Protein AF-A0A140DST1-F1 (afdb_monomer)

Foldseek 3Di:
DEDAPEDDPVQQLVPCLVVLLVVLLVVLQVQAPPQVYEYESYQFREDPPRALVRQLVSCLSSVVSNCVRHVQHAYEGEHYPRQQCLLVCLVPDHPPCHRYAYEHEEAQVADADVSLVSVVNSVVSVGHYAHAEYHQADPVQAHDGDLVSVVVVLVSCVVSVHHHDYADCDCPPGQRHQFHHPADPVDGALVRGDPRVQSVCCSVPVDGNPPPPDDDDDDDDDDDDDDDDDDDPLWDKDKDFDDWDDDPLKIKTKIWIKIWRQDQAKDAFDKDKWFKPFFKAFPDWPQFDWGGDTRIIITTGDPPPRIAGHGGMDTGTMTMIIDNDDMDTD

Mean predicted aligned error: 14.42 Å

InterPro domains:
  IPR001547 Glycoside hydrolase, family 5 [PF00150] (2-172)
  IPR001919 Carbohydrate-binding type-2 domain [PF00553] (238-325)
  IPR001919 Carbohydrate-binding type-2 domain [PS51173] (228-330)
  IPR001919 Carbohydrate-binding type-2 domain [SM00637] (235-327)
  IPR008965 CBM2/CBM3, carbohydrate-binding domain superfamily [SSF49384] (231-325)
  IPR012291 CBM2, carbohydrate-binding domain superfamily [G3DSA:2.60.40.290] (233-329)
  IPR017853 Glycoside hydrolase superfamily [SSF51445] (2-209)
  IPR019028 Carbohydrate binding domain CBM49 [SM01063] (235-324)

Nearest PDB structures (foldseek):
  1qhz-assembly1_A  TM=9.720E-01  e=5.857E-23  Salipaludibacillus agaradhaerens
  4xzb-assembly1_A  TM=9.775E-01  e=3.214E-22  Geobacillus sp. 70PC53
  5i2u-assembly1_A  TM=9.700E-01  e=9.675E-21  soil metagenome
  8bqc-assembly1_A  TM=9.650E-01  e=4.995E-20  Cellvibrio japonicus
  8c10-assembly1_A  TM=9.509E-01  e=1.404E-19  Teredinibacter waterburyi

Sequence (330 aa):
MIIDWHILSDGNPAQYQEQARAFFGNVSGKYAGNPAMIYELCNEPNGSDVTWPVVKSYAESVIQEIRANDKNALILVGTPQWNQAETEAGKDLLKDAGNMMYTVHFYAATHKDQQRQDLSTAYDQKLPMFVSEFGITEASGNGALDEQSGQTWIDLLDQDKISRVAWATSDKDEASSIFRPGTNPDSPSLSDLTEWGQWLRKAYTGKDTSEEKDSQDTSGSSEKTAELKSGDNELEVSLRQSNTWNSDGMVFTQFDLTLTNHSDQPVTGWSEVLNFTKEVSIDQSWNGDISASGNTVTVKPGQYHATIQAGESVKDIGFIVKSDGMVEQK

Structure (mmCIF, N/CA/C/O backbone):
data_AF-A0A140DST1-F1
#
_entry.id   AF-A0A140DST1-F1
#
loop_
_atom_site.group_PDB
_atom_site.id
_atom_site.type_symbol
_atom_site.label_atom_id
_atom_site.label_alt_id
_atom_site.label_comp_id
_atom_site.label_asym_id
_atom_site.label_entity_id
_atom_site.label_seq_id
_atom_site.pdbx_PDB_ins_code
_atom_site.Cartn_x
_atom_site.Cartn_y
_atom_site.Cartn_z
_atom_site.occupancy
_atom_site.B_iso_or_equiv
_atom_site.auth_seq_id
_atom_site.auth_comp_id
_atom_site.auth_asym_id
_atom_site.auth_atom_id
_atom_site.pdbx_PDB_model_num
ATOM 1 N N . MET A 1 1 ? -12.767 -9.676 3.622 1.00 94.25 1 MET A N 1
ATOM 2 C CA . MET A 1 1 ? -13.332 -8.617 2.766 1.00 94.25 1 MET A CA 1
ATOM 3 C C . MET A 1 1 ? -13.185 -7.318 3.520 1.00 94.25 1 MET A C 1
ATOM 5 O O . MET A 1 1 ? -13.673 -7.245 4.644 1.00 94.25 1 MET A O 1
ATOM 9 N N . ILE A 1 2 ? -12.493 -6.348 2.933 1.00 98.44 2 ILE A N 1
ATOM 10 C CA . ILE A 1 2 ? -12.383 -5.005 3.499 1.00 98.44 2 ILE A CA 1
ATOM 11 C C . ILE A 1 2 ? -13.523 -4.172 2.910 1.00 98.44 2 ILE A C 1
ATOM 13 O O . ILE A 1 2 ? -13.755 -4.207 1.704 1.00 98.44 2 ILE A O 1
ATOM 17 N N . ILE A 1 3 ? -14.284 -3.508 3.774 1.00 98.50 3 ILE A N 1
ATOM 18 C CA . ILE A 1 3 ? -15.262 -2.495 3.391 1.00 98.50 3 ILE A CA 1
ATOM 19 C C . ILE A 1 3 ? -14.625 -1.150 3.685 1.00 98.50 3 ILE A C 1
ATOM 21 O O . ILE A 1 3 ? -14.560 -0.746 4.846 1.00 98.50 3 ILE A O 1
ATOM 25 N N . ASP A 1 4 ? -14.152 -0.512 2.628 1.00 98.75 4 ASP A N 1
ATOM 26 C CA . ASP A 1 4 ? -13.395 0.725 2.694 1.00 98.75 4 ASP A CA 1
ATOM 27 C C . ASP A 1 4 ? -14.263 1.937 2.327 1.00 98.75 4 ASP A C 1
ATOM 29 O O . ASP A 1 4 ? -14.934 1.970 1.289 1.00 98.75 4 ASP A O 1
ATOM 33 N N . TRP A 1 5 ? -14.279 2.925 3.223 1.00 98.62 5 TRP A N 1
ATOM 34 C CA . TRP A 1 5 ? -14.808 4.253 2.945 1.00 98.62 5 TRP A CA 1
ATOM 35 C C . TRP A 1 5 ? -13.700 5.113 2.329 1.00 98.62 5 TRP A C 1
ATOM 37 O O . TRP A 1 5 ? -12.930 5.793 3.018 1.00 98.62 5 TRP A O 1
ATOM 47 N N . HIS A 1 6 ? -13.655 5.055 0.998 1.00 98.38 6 HIS A N 1
ATOM 48 C CA . HIS A 1 6 ? -12.510 5.472 0.200 1.00 98.38 6 HIS A CA 1
ATOM 49 C C . HIS A 1 6 ? -12.405 6.995 0.004 1.00 98.38 6 HIS A C 1
ATOM 51 O O . HIS A 1 6 ? -12.642 7.518 -1.088 1.00 98.38 6 HIS A O 1
ATOM 57 N N . ILE A 1 7 ? -12.084 7.725 1.077 1.00 97.88 7 ILE A N 1
ATOM 58 C CA . ILE A 1 7 ? -11.744 9.151 0.986 1.00 97.88 7 ILE A CA 1
ATOM 59 C C . ILE A 1 7 ? -10.410 9.340 0.258 1.00 97.88 7 ILE A C 1
ATOM 61 O O . ILE A 1 7 ? -9.483 8.542 0.414 1.00 97.88 7 ILE A O 1
ATOM 65 N N . LEU A 1 8 ? -10.317 10.418 -0.515 1.00 95.56 8 LEU A N 1
ATOM 66 C CA . LEU A 1 8 ? -9.106 10.816 -1.227 1.00 95.56 8 LEU A CA 1
ATOM 67 C C . LEU A 1 8 ? -9.141 12.316 -1.530 1.00 95.56 8 LEU A C 1
ATOM 69 O O . LEU A 1 8 ? -8.531 13.116 -0.829 1.00 95.56 8 LEU A O 1
ATOM 73 N N . SER A 1 9 ? -9.890 12.734 -2.553 1.00 92.38 9 SER A N 1
ATOM 74 C CA . SER A 1 9 ? -9.938 14.139 -2.989 1.00 92.38 9 SER A CA 1
ATOM 75 C C . SER A 1 9 ? -10.664 15.068 -2.011 1.00 92.38 9 SER A C 1
ATOM 77 O O . SER A 1 9 ? -10.479 16.280 -2.045 1.00 92.38 9 SER A O 1
ATOM 79 N N . ASP A 1 10 ? -11.532 14.502 -1.180 1.00 91.88 10 ASP A N 1
ATOM 80 C CA . ASP A 1 10 ? -12.209 15.167 -0.071 1.00 91.88 10 ASP A CA 1
ATOM 81 C C . ASP A 1 10 ? -11.275 15.405 1.127 1.00 91.88 10 ASP A C 1
ATOM 83 O O . ASP A 1 10 ? -11.495 16.357 1.872 1.00 91.88 10 ASP A O 1
ATOM 87 N N . GLY A 1 11 ? -10.202 14.615 1.264 1.00 96.25 11 GLY A N 1
ATOM 88 C CA . GLY A 1 11 ? -9.068 14.826 2.172 1.00 96.25 11 GLY A CA 1
ATOM 89 C C . GLY A 1 11 ? -9.378 14.673 3.662 1.00 96.25 11 GLY A C 1
ATOM 90 O O . GLY A 1 11 ? -8.743 13.883 4.359 1.00 96.25 11 GLY A O 1
ATOM 91 N N . ASN A 1 12 ? -10.365 15.410 4.168 1.00 98.12 12 ASN A N 1
ATOM 92 C CA . ASN A 1 12 ? -10.769 15.404 5.564 1.00 98.12 12 ASN A CA 1
ATOM 93 C C . ASN A 1 12 ? -11.901 14.386 5.808 1.00 98.12 12 ASN A C 1
ATOM 95 O O . ASN A 1 12 ? -13.034 14.630 5.379 1.00 98.12 12 ASN A O 1
ATOM 99 N N . PRO A 1 13 ? -11.669 13.303 6.579 1.00 97.88 13 PRO A N 1
ATOM 100 C CA . PRO A 1 13 ? -12.695 12.289 6.835 1.00 97.88 13 PRO A CA 1
ATOM 101 C C . PRO A 1 13 ? -13.946 12.848 7.534 1.00 97.88 13 PRO A C 1
ATOM 103 O O . PRO A 1 13 ? -15.046 12.319 7.375 1.00 97.88 13 PRO A O 1
ATOM 106 N N . ALA A 1 14 ? -13.818 13.957 8.272 1.00 97.25 14 ALA A N 1
ATOM 107 C CA . ALA A 1 14 ? -14.944 14.580 8.958 1.00 97.25 14 ALA A CA 1
ATOM 108 C C . ALA A 1 14 ? -15.957 15.239 8.001 1.00 97.25 14 ALA A C 1
ATOM 110 O O . ALA A 1 14 ? -17.088 15.511 8.410 1.00 97.25 14 ALA A O 1
ATOM 111 N N . GLN A 1 15 ? -15.596 15.479 6.732 1.00 97.56 15 GLN A N 1
ATOM 112 C CA . GLN A 1 15 ? -16.469 16.139 5.755 1.00 97.56 15 GLN A CA 1
ATOM 113 C C . GLN A 1 15 ? -17.791 15.386 5.540 1.00 97.56 15 GLN A C 1
ATOM 115 O O . GLN A 1 15 ? -18.846 16.012 5.418 1.00 97.56 15 GLN A O 1
ATOM 120 N N . TYR A 1 16 ? -17.741 14.051 5.530 1.00 97.56 16 TYR A N 1
ATOM 121 C CA . TYR A 1 16 ? -18.899 13.177 5.320 1.00 97.56 16 TYR A CA 1
ATOM 122 C C . TYR A 1 16 ? -19.149 12.239 6.506 1.00 97.56 16 TYR A C 1
ATOM 124 O O . TYR A 1 16 ? -19.632 11.118 6.338 1.00 97.56 16 TYR A O 1
ATOM 132 N N . GLN A 1 17 ? -18.829 12.695 7.721 1.00 98.06 17 GLN A N 1
ATOM 133 C CA . GLN A 1 17 ? -18.875 11.861 8.923 1.00 98.06 17 GLN A CA 1
ATOM 134 C C . GLN A 1 17 ? -20.238 11.208 9.163 1.00 98.06 17 GLN A C 1
ATOM 136 O O . GLN A 1 17 ? -20.306 10.016 9.452 1.00 98.06 17 GLN A O 1
ATOM 141 N N . GLU A 1 18 ? -21.334 11.953 9.032 1.00 98.38 18 GLU A N 1
ATOM 142 C CA . GLU A 1 18 ? -22.670 11.403 9.285 1.00 98.38 18 GLU A CA 1
ATOM 143 C C . GLU A 1 18 ? -23.074 10.360 8.231 1.00 98.38 18 GLU A C 1
ATOM 145 O O . GLU A 1 18 ? -23.728 9.368 8.555 1.00 98.38 18 GLU A O 1
ATOM 150 N N . GLN A 1 19 ? -22.634 10.532 6.982 1.00 98.75 19 GLN A N 1
ATOM 151 C CA . GLN A 1 19 ? -22.828 9.556 5.913 1.00 98.75 19 GLN A CA 1
ATOM 152 C C . GLN A 1 19 ? -22.019 8.284 6.177 1.00 98.75 19 GLN A C 1
ATOM 154 O O . GLN A 1 19 ? -22.578 7.192 6.080 1.00 98.75 19 GLN A O 1
ATOM 159 N N . ALA A 1 20 ? -20.748 8.419 6.565 1.00 98.62 20 ALA A N 1
ATOM 160 C CA . ALA A 1 20 ? -19.896 7.288 6.921 1.00 98.62 20 ALA A CA 1
ATOM 161 C C . ALA A 1 20 ? -20.467 6.520 8.123 1.00 98.62 20 ALA A C 1
ATOM 163 O O . ALA A 1 20 ? -20.613 5.300 8.068 1.00 98.62 20 ALA A O 1
ATOM 164 N N . ARG A 1 21 ? -20.897 7.225 9.179 1.00 98.62 21 ARG A N 1
ATOM 165 C CA . ARG A 1 21 ? -21.570 6.637 10.349 1.00 98.62 21 ARG A CA 1
ATOM 166 C C . ARG A 1 21 ? -22.819 5.852 9.963 1.00 98.62 21 ARG A C 1
ATOM 168 O O . ARG A 1 21 ? -22.961 4.699 10.360 1.00 98.62 21 ARG A O 1
ATOM 175 N N . ALA A 1 22 ? -23.704 6.440 9.158 1.00 98.75 22 ALA A N 1
ATOM 176 C CA . ALA A 1 22 ? -24.915 5.761 8.700 1.00 98.75 22 ALA A CA 1
ATOM 177 C C . ALA A 1 22 ? -24.597 4.536 7.823 1.00 98.75 22 ALA A C 1
ATOM 179 O O . ALA A 1 22 ? -25.222 3.482 7.977 1.00 98.75 22 ALA A O 1
ATOM 180 N N . PHE A 1 23 ? -23.614 4.654 6.926 1.00 98.81 23 PHE A N 1
ATOM 181 C CA . PHE A 1 23 ? -23.150 3.562 6.075 1.00 98.81 23 PHE A CA 1
ATOM 182 C C . PHE A 1 23 ? -22.602 2.403 6.910 1.00 98.81 23 PHE A C 1
ATOM 184 O O . PHE A 1 23 ? -23.116 1.286 6.826 1.00 98.81 23 PHE A O 1
ATOM 191 N N . PHE A 1 24 ?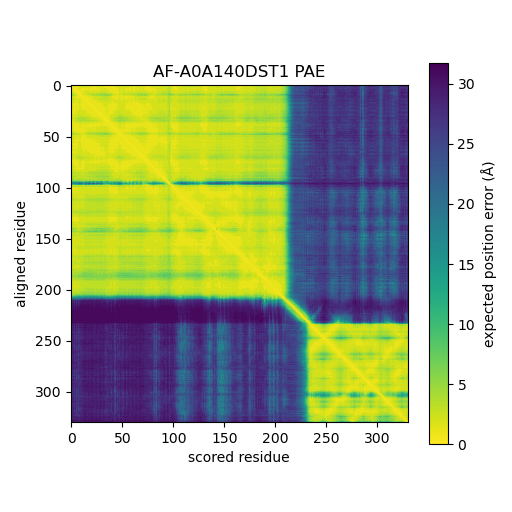 -21.621 2.666 7.772 1.00 98.62 24 PHE A N 1
ATOM 192 C CA . PHE A 1 24 ? -21.007 1.644 8.611 1.00 98.62 24 PHE A CA 1
ATOM 193 C C . PHE A 1 24 ? -21.972 1.072 9.646 1.00 98.62 24 PHE A C 1
ATOM 195 O O . PHE A 1 24 ? -21.933 -0.132 9.895 1.00 98.62 24 PHE A O 1
ATOM 202 N N . GLY A 1 25 ? -22.893 1.868 10.192 1.00 98.38 25 GLY A N 1
ATOM 203 C CA . GLY A 1 25 ? -23.978 1.378 11.043 1.00 98.38 25 GLY A CA 1
ATOM 204 C C . GLY A 1 25 ? -24.869 0.365 10.314 1.00 98.38 25 GLY A C 1
ATOM 205 O O . GLY A 1 25 ? -25.165 -0.702 10.848 1.00 98.38 25 GLY A O 1
ATOM 206 N N . ASN A 1 26 ? -25.233 0.631 9.057 1.00 98.50 26 ASN A N 1
ATOM 207 C CA . ASN A 1 26 ? -26.031 -0.300 8.257 1.00 98.50 26 ASN A CA 1
ATOM 208 C C . ASN A 1 26 ? -25.247 -1.575 7.886 1.00 98.50 26 ASN A C 1
ATOM 210 O O . ASN A 1 26 ? -25.738 -2.690 8.071 1.00 98.50 26 ASN A O 1
ATOM 214 N N . VAL A 1 27 ? -24.008 -1.431 7.396 1.00 98.12 27 VAL A N 1
ATOM 215 C CA . VAL A 1 27 ? -23.167 -2.574 6.997 1.00 98.12 27 VAL A CA 1
ATOM 216 C C . VAL A 1 27 ? -22.849 -3.464 8.202 1.00 98.12 27 VAL A C 1
ATOM 218 O O . VAL A 1 27 ? -23.037 -4.679 8.122 1.00 98.12 27 VAL A O 1
ATOM 221 N N . SER A 1 28 ? -22.432 -2.877 9.327 1.00 97.81 28 SER A N 1
ATOM 222 C CA . SER A 1 28 ? -22.141 -3.628 10.556 1.00 97.81 28 SER A CA 1
ATOM 223 C C . SER A 1 28 ? -23.387 -4.289 11.143 1.00 97.81 28 SER A C 1
ATOM 225 O O . SER A 1 28 ? -23.312 -5.441 11.551 1.00 97.81 28 SER A O 1
ATOM 227 N N . GLY A 1 29 ? -24.551 -3.631 11.117 1.00 98.12 29 GLY A N 1
ATOM 228 C CA . GLY A 1 29 ? -25.817 -4.235 11.542 1.00 98.12 29 GLY A CA 1
ATOM 229 C C . GLY A 1 29 ? -26.204 -5.457 10.707 1.00 98.12 29 GLY A C 1
ATOM 230 O O . GLY A 1 29 ? -26.675 -6.459 11.244 1.00 98.12 29 GLY A O 1
ATOM 231 N N . LYS A 1 30 ? -25.963 -5.409 9.392 1.00 98.06 30 LYS A N 1
ATOM 232 C CA . LYS A 1 30 ? -26.265 -6.519 8.479 1.00 98.06 30 LYS A CA 1
ATOM 233 C C . LYS A 1 30 ? -25.312 -7.707 8.635 1.00 98.06 30 LYS A C 1
ATOM 235 O O . LYS A 1 30 ? -25.751 -8.847 8.490 1.00 98.06 30 LYS A O 1
ATOM 240 N N . TYR A 1 31 ? -24.027 -7.452 8.878 1.00 97.56 31 TYR A N 1
ATOM 241 C CA . TYR A 1 31 ? -22.981 -8.483 8.881 1.00 97.56 31 TYR A CA 1
ATOM 242 C C . TYR A 1 31 ? -22.350 -8.735 10.259 1.00 97.56 31 TYR A C 1
ATOM 244 O O . TYR A 1 31 ? -21.271 -9.325 10.333 1.00 97.56 31 TYR A O 1
ATOM 252 N N . ALA A 1 32 ? -23.010 -8.319 11.341 1.00 96.56 32 ALA A N 1
ATOM 253 C CA . ALA A 1 32 ? -22.514 -8.478 12.705 1.00 96.56 32 ALA A CA 1
ATOM 254 C C . ALA A 1 32 ? -22.113 -9.929 13.018 1.00 96.56 32 ALA A C 1
ATOM 256 O O . ALA A 1 32 ? -22.855 -10.875 12.743 1.00 96.56 32 ALA A O 1
ATOM 257 N N . GLY A 1 33 ? -20.933 -10.103 13.617 1.00 94.56 33 GLY A N 1
ATOM 258 C CA . GLY A 1 33 ? -20.396 -11.406 14.006 1.00 94.56 33 GLY A CA 1
ATOM 259 C C . GLY A 1 33 ? -19.816 -12.225 12.851 1.00 94.56 33 GLY A C 1
ATOM 260 O O . GLY A 1 33 ? -19.384 -13.355 13.082 1.00 94.56 33 GLY A O 1
ATOM 261 N N . ASN A 1 34 ? -19.781 -11.692 11.625 1.00 96.25 34 ASN A N 1
ATOM 262 C CA . ASN A 1 34 ? -19.107 -12.339 10.506 1.00 96.25 34 ASN A CA 1
ATOM 263 C C . ASN A 1 34 ? -17.592 -12.049 10.552 1.00 96.25 34 ASN A C 1
ATOM 265 O O . ASN A 1 34 ? -17.183 -10.923 10.260 1.00 96.25 34 ASN A O 1
ATOM 269 N N . PRO A 1 35 ? -16.736 -13.049 10.836 1.00 93.81 35 PRO A N 1
ATOM 270 C CA . PRO A 1 35 ? -15.294 -12.839 10.973 1.00 93.81 35 PRO A CA 1
ATOM 271 C C . PRO A 1 35 ? -14.592 -12.492 9.651 1.00 93.81 35 PRO A C 1
ATOM 273 O O . PRO A 1 35 ? -13.431 -12.101 9.668 1.00 93.81 35 PRO A O 1
ATOM 276 N N . ALA A 1 36 ? -15.263 -12.635 8.502 1.00 95.25 36 ALA A N 1
ATOM 277 C CA . ALA A 1 36 ? -14.702 -12.268 7.204 1.00 95.25 36 ALA A CA 1
ATOM 278 C C . ALA A 1 36 ? -14.763 -10.755 6.912 1.00 95.25 36 ALA A C 1
ATOM 280 O O . ALA A 1 36 ? -14.215 -10.323 5.892 1.00 95.25 36 ALA A O 1
ATOM 281 N N . MET A 1 37 ? -15.446 -9.968 7.753 1.00 97.56 37 MET A N 1
ATOM 282 C CA . MET A 1 37 ? -15.639 -8.530 7.560 1.00 97.56 37 MET A CA 1
ATOM 283 C C . MET A 1 37 ? -14.569 -7.715 8.287 1.00 97.56 37 MET A C 1
ATOM 285 O O . MET A 1 37 ? -14.362 -7.874 9.490 1.00 97.56 37 MET A O 1
ATOM 289 N N . ILE A 1 38 ? -13.936 -6.811 7.543 1.00 98.44 38 ILE A N 1
ATOM 290 C CA . ILE A 1 38 ? -12.998 -5.802 8.034 1.00 98.44 38 ILE A CA 1
ATOM 291 C C . ILE A 1 38 ? -13.538 -4.437 7.600 1.00 98.44 38 ILE A C 1
ATOM 293 O O . ILE A 1 38 ? -13.987 -4.302 6.463 1.00 98.44 38 ILE A O 1
ATOM 297 N N . TYR A 1 39 ? -13.529 -3.446 8.488 1.00 98.44 39 TYR A N 1
ATOM 298 C CA . TYR A 1 39 ? -14.083 -2.114 8.220 1.00 98.44 39 TYR A CA 1
ATOM 299 C C . TYR A 1 39 ? -12.962 -1.081 8.192 1.00 98.44 39 TYR A C 1
ATOM 301 O O . TYR A 1 39 ? -12.366 -0.827 9.233 1.00 98.44 39 TYR A O 1
ATOM 309 N N . GLU A 1 40 ? -12.681 -0.489 7.037 1.00 98.81 40 GLU A N 1
ATOM 310 C CA . GLU A 1 40 ? -11.675 0.563 6.882 1.00 98.81 40 GLU A CA 1
ATOM 311 C C . GLU A 1 40 ? -12.356 1.928 6.834 1.00 98.81 40 GLU A C 1
ATOM 313 O O . GLU A 1 40 ? -13.131 2.228 5.929 1.00 98.81 40 GLU A O 1
ATOM 318 N N . LEU A 1 41 ? -12.153 2.723 7.886 1.00 98.44 41 LEU A N 1
ATOM 319 C CA . LEU A 1 41 ? -13.023 3.869 8.171 1.00 98.44 41 LEU A CA 1
ATOM 320 C C . LEU A 1 41 ? -12.771 5.070 7.268 1.00 98.44 41 LEU A C 1
ATOM 322 O O . LEU A 1 41 ? -13.664 5.900 7.090 1.00 98.44 41 LEU A O 1
ATOM 326 N N . CYS A 1 42 ? -11.545 5.214 6.793 1.00 98.38 42 CYS A N 1
ATOM 327 C CA . CYS A 1 42 ? -11.126 6.287 5.915 1.00 98.38 42 CYS A CA 1
ATOM 328 C C . CYS A 1 42 ? -9.835 5.855 5.230 1.00 98.38 42 CYS A C 1
ATOM 330 O O . CYS A 1 42 ? -8.836 5.698 5.928 1.00 98.38 42 CYS A O 1
ATOM 332 N N . ASN A 1 43 ? -9.891 5.699 3.908 1.00 98.62 43 ASN A N 1
ATOM 333 C CA . ASN A 1 43 ? -8.751 5.363 3.062 1.00 98.62 43 ASN A CA 1
ATOM 334 C C . ASN A 1 43 ? -7.586 6.328 3.282 1.00 98.62 43 ASN A C 1
ATOM 336 O O . ASN A 1 43 ? -6.732 6.026 4.093 1.00 98.62 43 ASN A O 1
ATOM 340 N N . GLU A 1 44 ? -7.563 7.516 2.671 1.00 98.31 44 GLU A N 1
ATOM 341 C CA . GLU A 1 44 ? -6.380 8.391 2.712 1.00 98.31 44 GLU A CA 1
ATOM 342 C C . GLU A 1 44 ? -6.681 9.789 3.268 1.00 98.31 44 GLU A C 1
ATOM 344 O O . GLU A 1 44 ? -6.853 10.743 2.503 1.00 98.31 44 GLU A O 1
ATOM 349 N N . PRO A 1 45 ? -6.707 9.970 4.605 1.00 98.62 45 PRO A N 1
ATOM 350 C CA . PRO A 1 45 ? -6.740 11.301 5.198 1.00 98.62 45 PRO A CA 1
ATOM 351 C C . PRO A 1 45 ? -5.553 12.156 4.728 1.00 98.62 45 PRO A C 1
ATOM 353 O O . PRO A 1 45 ? -4.387 11.801 4.921 1.00 98.62 45 PRO A O 1
ATOM 356 N N . ASN A 1 46 ? -5.829 13.311 4.124 1.00 97.81 46 ASN A N 1
ATOM 357 C CA . ASN A 1 46 ? -4.794 14.178 3.562 1.00 97.81 46 ASN A CA 1
ATOM 358 C C . ASN A 1 46 ? -5.171 15.666 3.587 1.00 97.81 46 ASN A C 1
ATOM 360 O O . ASN A 1 46 ? -6.327 16.031 3.775 1.00 97.81 46 ASN A O 1
ATOM 364 N N . GLY A 1 47 ? -4.163 16.524 3.416 1.00 95.31 47 GLY A N 1
ATOM 365 C CA . GLY A 1 47 ? -4.275 17.975 3.580 1.00 95.31 47 GLY A CA 1
ATOM 366 C C . GLY A 1 47 ? -3.560 18.480 4.835 1.00 95.31 47 GLY A C 1
ATOM 367 O O . GLY A 1 47 ? -3.407 17.767 5.825 1.00 95.31 47 GLY A O 1
ATOM 368 N N . SER A 1 48 ? -3.086 19.728 4.798 1.00 92.56 48 SER A N 1
ATOM 369 C CA . SER A 1 48 ? -2.250 20.304 5.866 1.00 92.56 48 SER A CA 1
ATOM 370 C C . SER A 1 48 ? -2.975 20.493 7.204 1.00 92.56 48 SER A C 1
ATOM 372 O O . SER A 1 48 ? -2.330 20.599 8.243 1.00 92.56 48 SER A O 1
ATOM 374 N N . ASP A 1 49 ? -4.303 20.580 7.181 1.00 94.62 49 ASP A N 1
ATOM 375 C CA . ASP A 1 49 ? -5.179 20.738 8.345 1.00 94.62 49 ASP A CA 1
ATOM 376 C C . ASP A 1 49 ? -5.758 19.405 8.854 1.00 94.62 49 ASP A C 1
ATOM 378 O O . ASP A 1 49 ? -6.304 19.346 9.961 1.00 94.62 49 ASP A O 1
ATOM 382 N N . VAL A 1 50 ? -5.581 18.313 8.103 1.00 97.62 50 VAL A N 1
ATOM 383 C CA . VAL A 1 50 ? -6.041 16.969 8.473 1.00 97.62 50 VAL A CA 1
ATOM 384 C C . VAL A 1 50 ? -4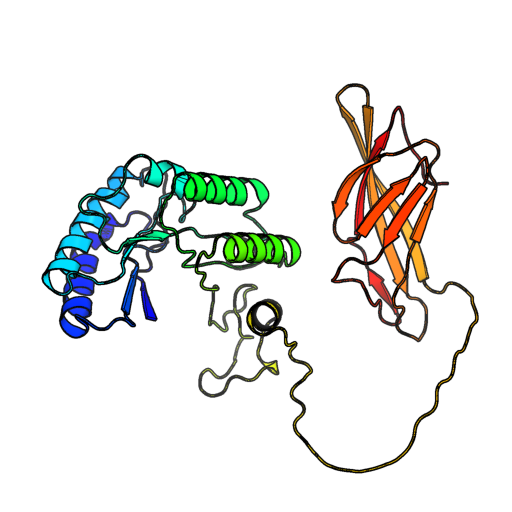.985 16.290 9.343 1.00 97.62 50 VAL A C 1
ATOM 386 O O . VAL A 1 50 ? -4.175 15.483 8.903 1.00 97.62 50 VAL A O 1
ATOM 389 N N . THR A 1 51 ? -4.974 16.674 10.616 1.00 97.50 51 THR A N 1
ATOM 390 C CA . THR A 1 51 ? -4.046 16.157 11.635 1.00 97.50 51 THR A CA 1
ATOM 391 C C . THR A 1 51 ? -4.582 14.896 12.320 1.00 97.50 51 THR A C 1
ATOM 393 O O . THR A 1 51 ? -5.780 14.611 12.264 1.00 97.50 51 THR A O 1
ATOM 396 N N . TRP A 1 52 ? -3.723 14.156 13.036 1.00 97.75 52 TRP A N 1
ATOM 397 C CA . TRP A 1 52 ? -4.148 12.951 13.764 1.00 97.75 52 TRP A CA 1
ATOM 398 C C . TRP A 1 52 ? -5.342 13.191 14.710 1.00 97.75 52 TRP A C 1
ATOM 400 O O . TRP A 1 52 ? -6.284 12.408 14.646 1.00 97.75 52 TRP A O 1
ATOM 410 N N . PRO A 1 53 ? -5.417 14.280 15.504 1.00 97.69 53 PRO A N 1
ATOM 411 C CA . PRO A 1 53 ? -6.606 14.565 16.313 1.00 97.69 53 PRO A CA 1
ATOM 412 C C . PRO A 1 53 ? -7.919 14.673 15.520 1.00 97.69 53 PRO A C 1
ATOM 414 O O . PRO A 1 53 ? -8.967 14.272 16.028 1.00 97.69 53 PRO A O 1
ATOM 417 N N . VAL A 1 54 ? -7.879 15.184 14.282 1.00 98.00 54 VAL A N 1
ATOM 418 C CA . VAL A 1 54 ? -9.059 15.264 13.401 1.00 98.00 54 VAL A CA 1
ATOM 419 C C . VAL A 1 54 ? -9.491 13.861 12.980 1.00 98.00 54 VAL A C 1
ATOM 421 O O . VAL A 1 54 ? -10.649 13.489 13.177 1.00 98.00 54 VA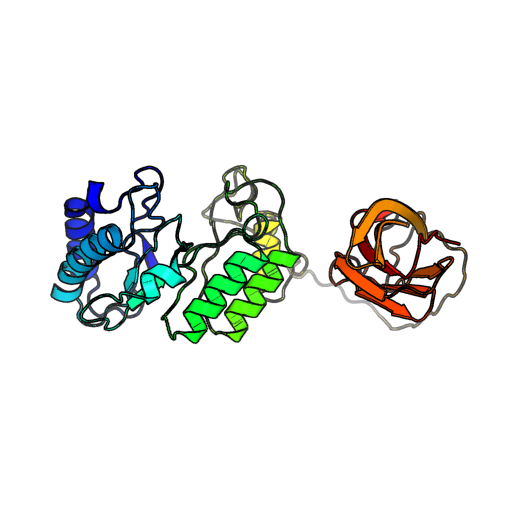L A O 1
ATOM 424 N N . VAL A 1 55 ? -8.549 13.062 12.471 1.00 98.25 55 VAL A N 1
ATOM 425 C CA . VAL A 1 55 ? -8.801 11.678 12.037 1.00 98.25 55 VAL A CA 1
ATOM 426 C C . VAL A 1 55 ? -9.276 10.814 13.205 1.00 98.25 55 VAL A C 1
ATOM 428 O O . VAL A 1 55 ? -10.270 10.101 13.089 1.00 98.25 55 VAL A O 1
ATOM 431 N N . LYS A 1 56 ? -8.631 10.947 14.366 1.00 97.38 56 LYS A N 1
ATOM 432 C CA . LYS A 1 56 ? -8.987 10.263 15.608 1.00 97.38 56 LYS A CA 1
ATOM 433 C C . LYS A 1 56 ? -10.417 10.574 16.041 1.00 97.38 56 LYS A C 1
ATOM 435 O O . LYS A 1 56 ? -11.175 9.651 16.320 1.00 97.38 56 LYS A O 1
ATOM 440 N N . SER A 1 57 ? -10.806 11.852 16.065 1.00 97.19 57 SER A N 1
ATOM 441 C CA . SER A 1 57 ? -12.164 12.253 16.453 1.00 97.19 57 SER A CA 1
ATOM 442 C C . SER A 1 57 ? -13.227 11.674 15.516 1.00 97.19 57 SER A C 1
ATOM 444 O O . SER A 1 57 ? -14.289 11.254 15.980 1.00 97.19 57 SER A O 1
ATOM 446 N N . TYR A 1 58 ? -12.953 11.650 14.210 1.00 98.06 58 TYR A N 1
ATOM 447 C CA . TYR A 1 58 ? -13.820 11.003 13.229 1.00 98.06 58 TYR A CA 1
ATOM 448 C C . TYR A 1 58 ? -13.918 9.493 13.491 1.00 98.06 58 TYR A C 1
ATOM 450 O O . TYR A 1 58 ? -15.020 8.955 13.631 1.00 98.06 58 TYR A O 1
ATOM 458 N N . ALA A 1 59 ? -12.769 8.824 13.619 1.00 97.50 59 ALA A N 1
ATOM 459 C CA . ALA A 1 59 ? -12.689 7.384 13.810 1.00 97.50 59 ALA A CA 1
ATOM 460 C C . ALA A 1 59 ? -13.444 6.944 15.070 1.00 97.50 59 ALA A C 1
ATOM 462 O O . ALA A 1 59 ? -14.276 6.046 14.984 1.00 97.50 59 ALA A O 1
ATOM 463 N N . GLU A 1 60 ? -13.243 7.609 16.216 1.00 96.56 60 GLU A N 1
ATOM 464 C CA . GLU A 1 60 ? -13.960 7.299 17.466 1.00 96.56 60 GLU A CA 1
ATOM 465 C C . GLU A 1 60 ? -15.489 7.381 17.288 1.00 96.56 60 GLU A C 1
ATOM 467 O O . GLU A 1 60 ? -16.221 6.532 17.803 1.00 96.56 60 GLU A O 1
ATOM 472 N N . SER A 1 61 ? -15.981 8.346 16.502 1.00 96.62 61 SER A N 1
ATOM 473 C CA . SER A 1 61 ? -17.413 8.499 16.228 1.00 96.62 61 SER A CA 1
ATOM 474 C C . SER A 1 61 ? -17.983 7.377 15.350 1.00 96.62 61 SER A C 1
ATOM 476 O O . SER A 1 61 ? -19.086 6.892 15.609 1.00 96.62 61 SER A O 1
ATOM 478 N N . VAL A 1 62 ? -17.240 6.929 14.334 1.00 97.56 62 VAL A N 1
ATOM 479 C CA . VAL A 1 62 ? -17.660 5.826 13.449 1.00 97.56 62 VAL A CA 1
ATOM 480 C C . VAL A 1 62 ? -17.519 4.465 14.140 1.00 97.56 62 VAL A C 1
ATOM 482 O O . VAL A 1 62 ? -18.404 3.616 14.019 1.00 97.56 62 VAL A O 1
ATOM 485 N N . ILE A 1 63 ? -16.456 4.266 14.925 1.00 96.94 63 ILE A N 1
ATOM 486 C CA . ILE A 1 63 ? -16.236 3.052 15.726 1.00 96.94 63 ILE A CA 1
ATOM 487 C C . ILE A 1 63 ? -17.418 2.816 16.663 1.00 96.94 63 ILE A C 1
ATOM 489 O O . ILE A 1 63 ? -17.874 1.679 16.778 1.00 96.94 63 ILE A O 1
ATOM 493 N N . GLN A 1 64 ? -17.947 3.865 17.300 1.00 95.56 64 GLN A N 1
ATOM 494 C CA . GLN A 1 64 ? -19.109 3.746 18.179 1.00 95.56 64 GLN A CA 1
ATOM 495 C C . GLN A 1 64 ? -20.319 3.120 17.463 1.00 95.56 64 GLN A C 1
ATOM 497 O O . GLN A 1 64 ? -20.969 2.240 18.030 1.00 95.56 64 GLN A O 1
ATOM 502 N N . GLU A 1 65 ? -20.591 3.519 16.217 1.00 96.81 65 GLU A N 1
ATOM 503 C CA . GLU A 1 65 ? -21.695 2.969 15.419 1.00 96.81 65 GLU A CA 1
ATOM 504 C C . GLU A 1 65 ? -21.465 1.503 15.051 1.00 96.81 65 GLU A 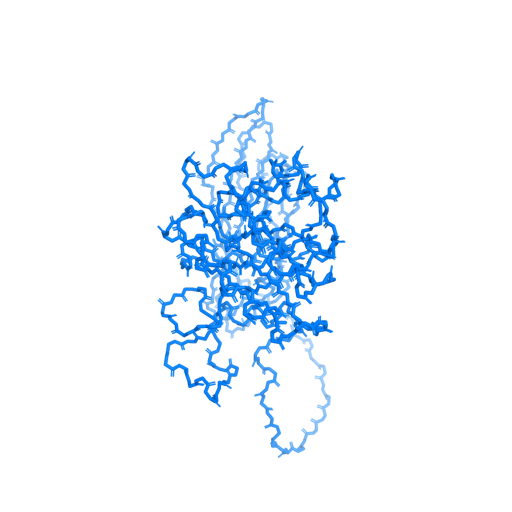C 1
ATOM 506 O O . GLU A 1 65 ? -22.359 0.671 15.209 1.00 96.81 65 GLU A O 1
ATOM 511 N N . ILE A 1 66 ? -20.249 1.154 14.619 1.00 97.00 66 ILE A N 1
ATOM 512 C CA . ILE A 1 66 ? -19.903 -0.237 14.296 1.00 97.00 66 ILE A CA 1
ATOM 513 C C . ILE A 1 66 ? -20.025 -1.113 15.545 1.00 97.00 66 ILE A C 1
ATOM 515 O O . ILE A 1 66 ? -20.650 -2.172 15.506 1.00 97.00 66 ILE A O 1
ATOM 519 N N . ARG A 1 67 ? -19.469 -0.665 16.677 1.00 96.12 67 ARG A N 1
ATOM 520 C CA . ARG A 1 67 ? -19.426 -1.417 17.942 1.00 96.12 67 ARG A CA 1
ATOM 521 C C . ARG A 1 67 ? -20.791 -1.581 18.601 1.00 96.12 67 ARG A C 1
ATOM 523 O O . ARG A 1 67 ? -20.967 -2.530 19.369 1.00 96.12 67 ARG A O 1
ATOM 530 N N . ALA A 1 68 ? -21.754 -0.709 18.299 1.00 96.38 68 ALA A N 1
ATOM 531 C CA . ALA A 1 68 ? -23.142 -0.888 18.720 1.00 96.38 68 ALA A CA 1
ATOM 532 C C . ALA A 1 68 ? -23.760 -2.169 18.126 1.00 96.38 68 ALA A C 1
ATOM 534 O O . ALA A 1 68 ? -24.576 -2.813 18.788 1.00 96.38 68 ALA A O 1
ATOM 535 N N . ASN A 1 69 ? -23.323 -2.566 16.925 1.00 97.25 69 ASN A N 1
ATOM 536 C CA . ASN A 1 69 ? -23.788 -3.766 16.230 1.00 97.25 69 ASN A CA 1
ATOM 537 C C . ASN A 1 69 ? -22.833 -4.959 16.396 1.00 97.25 69 ASN A C 1
ATOM 539 O O . ASN A 1 69 ? -23.279 -6.077 16.647 1.00 97.25 69 ASN A O 1
ATOM 543 N N . ASP A 1 70 ? -21.522 -4.726 16.287 1.00 95.88 70 ASP A N 1
ATOM 544 C CA . ASP A 1 70 ? -20.482 -5.752 16.344 1.00 95.88 70 ASP A CA 1
ATOM 545 C C . ASP A 1 70 ? -19.321 -5.346 17.266 1.00 95.88 70 ASP A C 1
ATOM 547 O O . ASP A 1 70 ? -18.390 -4.616 16.906 1.00 95.88 70 ASP A O 1
ATOM 551 N N . LYS A 1 71 ? -19.351 -5.893 18.484 1.00 94.19 71 LYS A N 1
ATOM 552 C CA . LYS A 1 71 ? -18.369 -5.601 19.536 1.00 94.19 71 LYS A CA 1
ATOM 553 C C . LYS A 1 71 ? -16.944 -6.050 19.201 1.00 94.19 71 LYS A C 1
ATOM 555 O O . LYS A 1 71 ? -16.016 -5.487 19.770 1.00 94.19 71 LYS A O 1
ATOM 560 N N . ASN A 1 72 ? -16.773 -7.023 18.300 1.00 93.62 72 ASN A N 1
ATOM 561 C CA . ASN A 1 72 ? -15.481 -7.658 18.014 1.00 93.62 72 ASN A CA 1
ATOM 562 C C . ASN A 1 72 ? -14.999 -7.474 16.563 1.00 93.62 72 ASN A C 1
ATOM 564 O O . ASN A 1 72 ? -13.901 -7.929 16.248 1.00 93.62 72 ASN A O 1
ATOM 568 N N . ALA A 1 73 ? -15.770 -6.804 15.697 1.00 95.38 73 ALA A N 1
ATOM 569 C CA . ALA A 1 73 ? -15.372 -6.408 14.341 1.00 95.38 73 ALA A CA 1
ATOM 570 C C . ALA A 1 73 ? -13.906 -5.935 14.244 1.00 95.38 73 ALA A C 1
ATOM 572 O O . ALA A 1 73 ? -13.455 -5.161 15.088 1.00 95.38 73 ALA A O 1
ATOM 573 N N . LEU A 1 74 ? -13.172 -6.367 13.220 1.00 97.00 74 LEU A N 1
ATOM 574 C CA . LEU A 1 74 ? -11.838 -5.836 12.936 1.00 97.00 74 LEU A CA 1
ATOM 575 C C . LEU A 1 74 ? -11.977 -4.502 12.194 1.00 97.00 74 LEU A C 1
ATOM 577 O O . LEU A 1 74 ? -12.662 -4.438 11.173 1.00 97.00 74 LEU A O 1
ATOM 581 N N . ILE A 1 75 ? -11.361 -3.445 12.720 1.00 97.81 75 ILE A N 1
ATOM 582 C CA . ILE A 1 75 ? -11.461 -2.087 12.173 1.00 97.81 75 ILE A CA 1
ATOM 583 C C . ILE A 1 75 ? -10.070 -1.586 11.775 1.00 97.81 75 ILE A C 1
ATOM 585 O O . ILE A 1 75 ? -9.137 -1.676 12.569 1.00 97.81 75 ILE A O 1
ATOM 589 N N . LEU A 1 76 ? -9.945 -1.048 10.566 1.00 98.56 76 LEU A N 1
ATOM 590 C CA . LEU A 1 76 ? -8.756 -0.367 10.068 1.00 98.56 76 LEU A CA 1
ATOM 591 C C . LEU A 1 76 ? -8.991 1.146 10.088 1.00 98.56 76 LEU A C 1
ATOM 593 O O . LEU A 1 76 ? -10.070 1.614 9.716 1.00 98.56 76 LEU A O 1
ATOM 597 N N . VAL A 1 77 ? -8.002 1.911 10.541 1.00 98.12 77 VAL A N 1
ATOM 598 C CA . VAL A 1 77 ? -8.101 3.370 10.659 1.00 98.12 77 VAL A CA 1
ATOM 599 C C . VAL A 1 77 ? -6.960 4.035 9.905 1.00 98.12 77 VAL A C 1
ATOM 601 O O . VAL A 1 77 ? -5.795 3.814 10.239 1.00 98.12 77 VAL A O 1
ATOM 604 N N . GLY A 1 78 ? -7.327 4.882 8.941 1.00 98.12 78 GLY A N 1
ATOM 605 C CA . GLY A 1 78 ? -6.397 5.729 8.204 1.00 98.12 78 GLY A CA 1
ATOM 606 C C . GLY A 1 78 ? -5.562 6.638 9.092 1.00 98.12 78 GLY A C 1
ATOM 607 O O . GLY A 1 78 ? -5.983 7.035 10.183 1.00 98.12 78 GLY A O 1
ATOM 608 N N . THR A 1 79 ? -4.382 7.010 8.610 1.00 97.69 79 THR A N 1
ATOM 609 C CA . THR A 1 79 ? -3.515 8.015 9.229 1.00 97.69 79 THR A CA 1
ATOM 610 C C . THR A 1 79 ? -3.315 9.211 8.289 1.00 97.69 79 THR A C 1
ATOM 612 O O . THR A 1 79 ? -3.526 9.096 7.080 1.00 97.69 79 THR A O 1
ATOM 615 N N . PRO A 1 80 ? -2.982 10.407 8.817 1.00 98.12 80 PRO A N 1
ATOM 616 C CA . PRO A 1 80 ? -2.711 11.579 7.989 1.00 98.12 80 PRO A CA 1
ATOM 617 C C . PRO A 1 80 ? -1.652 11.349 6.906 1.00 98.12 80 PRO A C 1
ATOM 619 O O . PRO A 1 80 ? -0.851 10.420 6.982 1.00 98.12 80 PRO A O 1
ATOM 622 N N . GLN A 1 81 ? -1.598 12.285 5.955 1.00 96.44 81 GLN A N 1
ATOM 623 C CA . GLN A 1 81 ? -0.616 12.303 4.867 1.00 96.44 81 GLN A CA 1
ATOM 624 C C . GLN A 1 81 ? -0.705 11.062 3.967 1.00 96.44 81 GLN A C 1
ATOM 626 O O . GLN A 1 81 ? 0.317 10.470 3.650 1.00 96.44 81 GLN A O 1
ATOM 631 N N . TRP A 1 82 ? -1.919 10.686 3.543 1.00 98.38 82 TRP A N 1
ATOM 632 C CA . TRP A 1 82 ? -2.139 9.495 2.704 1.00 98.38 82 TRP A CA 1
ATOM 633 C C . TRP A 1 82 ? -1.582 8.224 3.361 1.00 98.38 82 TRP A C 1
ATOM 635 O O . TRP A 1 82 ? -0.847 7.458 2.746 1.00 98.38 82 TRP A O 1
ATOM 645 N N . ASN A 1 83 ? -1.895 8.037 4.646 1.00 98.12 83 ASN A N 1
ATOM 646 C CA . ASN A 1 83 ? -1.420 6.925 5.469 1.00 98.12 83 ASN A CA 1
ATOM 647 C C . ASN A 1 83 ? 0.105 6.812 5.603 1.00 98.12 83 ASN A C 1
ATOM 649 O O . ASN A 1 83 ? 0.649 5.712 5.511 1.00 98.12 83 ASN A O 1
ATOM 653 N N . GLN A 1 84 ? 0.782 7.943 5.808 1.00 96.19 84 GLN A N 1
ATOM 654 C CA . GLN A 1 84 ? 2.242 8.006 5.992 1.00 96.19 84 GLN A CA 1
ATOM 655 C C . GLN A 1 84 ? 2.648 8.575 7.362 1.00 96.19 84 GLN A C 1
ATOM 657 O O . GLN A 1 84 ? 3.826 8.826 7.615 1.00 96.19 84 GLN A O 1
ATOM 662 N N . ALA A 1 85 ? 1.675 8.829 8.245 1.00 95.88 85 ALA A N 1
ATOM 663 C CA . ALA A 1 85 ? 1.881 9.445 9.556 1.00 95.88 85 ALA A CA 1
ATOM 664 C C . ALA A 1 85 ? 1.623 8.474 10.727 1.00 95.88 85 ALA A C 1
ATOM 666 O O . ALA A 1 85 ? 1.164 8.880 11.802 1.00 95.88 85 ALA A O 1
ATOM 667 N N . GLU A 1 86 ? 1.918 7.187 10.545 1.00 93.94 86 GLU A N 1
ATOM 668 C CA . GLU A 1 86 ? 1.722 6.117 11.528 1.00 93.94 86 GLU A CA 1
ATOM 669 C C . GLU A 1 86 ? 2.475 6.354 12.842 1.00 93.94 86 GLU A C 1
ATOM 671 O O . GLU A 1 86 ? 1.948 6.085 13.924 1.00 93.94 86 GLU A O 1
ATOM 676 N N . THR A 1 87 ? 3.672 6.939 12.777 1.00 92.25 87 THR A N 1
ATOM 677 C CA . THR A 1 87 ? 4.476 7.261 13.964 1.00 92.25 87 THR A CA 1
ATOM 678 C C . THR A 1 87 ? 3.848 8.370 14.812 1.00 92.25 87 THR A C 1
ATOM 680 O O . THR A 1 87 ? 3.982 8.356 16.035 1.00 92.25 87 THR A O 1
ATOM 683 N N . GLU A 1 88 ? 3.124 9.317 14.205 1.00 92.19 88 GLU A N 1
ATOM 684 C CA . GLU A 1 88 ? 2.374 10.345 14.935 1.00 92.19 88 GLU A CA 1
ATOM 685 C C . GLU A 1 88 ? 1.090 9.775 15.538 1.00 92.19 88 GLU A C 1
ATOM 687 O O . GLU A 1 88 ? 0.789 10.033 16.706 1.00 92.19 88 GLU A O 1
ATOM 692 N N . ALA A 1 89 ? 0.362 8.948 14.781 1.00 91.62 89 ALA A N 1
ATOM 693 C CA . ALA A 1 89 ? -0.833 8.271 15.279 1.00 91.62 89 ALA A CA 1
ATOM 694 C C . ALA A 1 89 ? -0.518 7.353 16.476 1.00 91.62 89 ALA A C 1
ATOM 696 O O . ALA A 1 89 ? -1.265 7.323 17.460 1.00 91.62 89 ALA A O 1
ATOM 697 N N . GLY A 1 90 ? 0.634 6.673 16.441 1.00 90.94 90 GLY A N 1
ATOM 698 C CA . GLY A 1 90 ? 1.112 5.797 17.511 1.00 90.94 90 GLY A CA 1
ATOM 699 C C . GLY A 1 90 ? 1.387 6.495 18.849 1.00 90.94 90 GLY A C 1
ATOM 700 O O . GLY A 1 90 ? 1.371 5.841 19.892 1.00 90.94 90 GLY A O 1
ATOM 701 N N . LYS A 1 91 ? 1.568 7.824 18.862 1.00 92.12 91 LYS A N 1
ATOM 702 C CA . LYS A 1 91 ? 1.777 8.603 20.099 1.00 92.12 91 LYS A CA 1
ATOM 703 C C . LYS A 1 91 ? 0.490 8.852 20.883 1.00 92.12 91 LYS A C 1
ATOM 705 O O . LYS A 1 91 ? 0.559 9.132 22.079 1.00 92.12 91 LYS A O 1
ATOM 710 N N . ASP A 1 92 ? -0.670 8.779 20.232 1.00 92.88 92 ASP A N 1
ATOM 711 C CA . ASP A 1 92 ? -1.968 9.068 20.845 1.00 92.88 92 ASP A CA 1
ATOM 712 C C . ASP A 1 92 ? -3.050 8.093 20.357 1.00 92.88 92 ASP A C 1
ATOM 714 O O . ASP A 1 92 ? -3.947 8.439 19.582 1.00 92.88 92 ASP A O 1
ATOM 718 N N . LEU A 1 93 ? -2.972 6.854 20.843 1.00 90.81 93 LEU A N 1
ATOM 719 C CA . LEU A 1 93 ? -3.843 5.752 20.429 1.00 90.81 93 LEU A CA 1
ATOM 720 C C . LEU A 1 93 ? -5.338 6.025 20.670 1.00 90.81 93 LEU A C 1
ATOM 722 O O . LEU A 1 93 ? -5.728 6.760 21.583 1.00 90.81 93 LEU A O 1
ATOM 726 N N . LEU A 1 94 ? -6.188 5.399 19.854 1.00 89.44 94 LEU A N 1
ATOM 727 C CA . LEU A 1 94 ? -7.646 5.435 20.004 1.00 89.44 94 LEU A CA 1
ATOM 728 C C . LEU A 1 94 ? -8.079 4.850 21.356 1.00 89.44 94 LEU A C 1
ATOM 730 O O . LEU A 1 94 ? -7.499 3.876 21.844 1.00 89.44 94 LEU A O 1
ATOM 734 N N . LYS A 1 95 ? -9.116 5.432 21.966 1.00 80.00 95 LYS A N 1
ATOM 735 C CA . LYS A 1 95 ? -9.708 4.878 23.193 1.00 80.00 95 LYS A CA 1
ATOM 736 C C . LYS A 1 95 ? -10.415 3.557 22.893 1.00 80.00 95 LYS A C 1
ATOM 738 O O . LYS A 1 95 ? -10.938 3.366 21.801 1.00 80.00 95 LYS A O 1
ATOM 743 N N . ASP A 1 96 ? -10.430 2.655 23.876 1.00 69.00 96 ASP A N 1
ATOM 744 C CA . ASP A 1 96 ? -11.056 1.331 23.762 1.00 69.00 96 ASP A CA 1
ATOM 745 C C . ASP A 1 96 ? -10.550 0.532 22.550 1.00 69.00 96 ASP A C 1
ATOM 747 O O . ASP A 1 96 ? -11.324 -0.060 21.799 1.00 69.00 96 ASP A O 1
ATOM 751 N N . ALA A 1 97 ? -9.219 0.506 22.392 1.00 63.72 97 ALA A N 1
ATOM 752 C CA . ALA A 1 97 ? -8.515 0.086 21.181 1.00 63.72 97 ALA A CA 1
ATOM 753 C C . ALA A 1 97 ? -8.807 -1.339 20.658 1.00 63.72 97 ALA A C 1
ATOM 755 O O . ALA A 1 97 ? -8.387 -1.663 19.553 1.00 63.72 97 ALA A O 1
ATOM 756 N N . GLY A 1 98 ? -9.539 -2.159 21.422 1.00 84.56 98 GLY A N 1
ATOM 757 C CA . GLY A 1 98 ? -10.208 -3.390 20.990 1.00 84.56 98 GLY A CA 1
ATOM 758 C C . GLY A 1 98 ? -9.520 -4.167 19.864 1.00 84.56 98 GLY A C 1
ATOM 759 O O . GLY A 1 98 ? -8.340 -4.490 19.941 1.00 84.56 98 GLY A O 1
ATOM 760 N N . ASN A 1 99 ? -10.293 -4.506 18.830 1.00 93.50 99 ASN A N 1
ATOM 761 C CA . ASN A 1 99 ? -9.811 -5.191 17.633 1.00 93.50 99 ASN A CA 1
ATOM 762 C C . ASN A 1 99 ? -9.637 -4.177 16.491 1.00 93.50 99 ASN A C 1
ATOM 764 O O . ASN A 1 99 ? -10.523 -4.045 15.639 1.00 93.50 99 ASN A O 1
ATOM 768 N N . MET A 1 100 ? -8.562 -3.385 16.543 1.00 93.88 100 MET A N 1
ATOM 769 C CA . MET A 1 100 ? -8.288 -2.320 15.573 1.00 93.88 100 MET A CA 1
ATOM 770 C C . MET A 1 100 ? -6.827 -2.296 15.128 1.00 93.88 100 MET A C 1
ATOM 772 O O . MET A 1 100 ? -5.935 -2.698 15.875 1.00 93.88 100 MET A O 1
ATOM 776 N N . MET A 1 101 ? -6.598 -1.794 13.918 1.00 96.75 101 MET A N 1
ATOM 777 C CA . MET A 1 101 ? -5.279 -1.607 13.319 1.00 96.75 101 MET A CA 1
ATOM 778 C C . MET A 1 101 ? -5.218 -0.256 12.595 1.00 96.75 101 MET A C 1
ATOM 780 O O . MET A 1 101 ? -6.247 0.295 12.205 1.00 96.75 101 MET A O 1
ATOM 784 N N . TYR A 1 102 ? -4.013 0.267 12.420 1.00 97.62 102 TYR A N 1
ATOM 785 C CA . TYR A 1 102 ? -3.721 1.507 11.709 1.00 97.62 102 TYR A CA 1
ATOM 786 C C . TYR A 1 102 ? -3.253 1.181 10.295 1.00 97.62 102 TYR A C 1
ATOM 788 O O . TYR A 1 102 ? -2.485 0.230 10.119 1.00 97.62 102 TYR A O 1
ATOM 796 N N . THR A 1 103 ? -3.719 1.935 9.302 1.00 98.31 103 THR A N 1
ATOM 797 C CA . THR A 1 103 ? -3.313 1.694 7.917 1.00 98.31 103 THR A CA 1
ATOM 798 C C . THR A 1 103 ? -2.069 2.483 7.540 1.00 98.31 103 THR A C 1
ATOM 800 O O . THR A 1 103 ? -1.840 3.592 8.030 1.00 98.31 103 THR A O 1
ATOM 803 N N . VAL A 1 104 ? -1.247 1.861 6.694 1.00 98.31 104 VAL A N 1
ATOM 804 C CA . VAL A 1 104 ? -0.054 2.453 6.077 1.00 98.31 104 VAL A CA 1
ATOM 805 C C . VAL A 1 104 ? -0.126 2.188 4.584 1.00 98.31 104 VAL A C 1
ATOM 807 O O . VAL A 1 104 ? -0.352 1.043 4.196 1.00 98.31 104 VAL A O 1
ATOM 810 N N . HIS A 1 105 ? 0.066 3.209 3.753 1.00 98.69 105 HIS A N 1
ATOM 811 C CA . HIS A 1 105 ? 0.075 3.053 2.298 1.00 98.69 105 HIS A CA 1
ATOM 812 C C . HIS A 1 105 ? 1.459 3.332 1.735 1.00 98.69 105 HIS A C 1
ATOM 814 O O . HIS A 1 105 ? 2.174 4.224 2.197 1.00 98.69 105 HIS A O 1
ATOM 820 N N . PHE A 1 106 ? 1.845 2.594 0.694 1.00 98.62 106 PHE A N 1
ATOM 821 C CA . PHE A 1 106 ? 3.076 2.904 -0.019 1.00 98.62 106 PHE A CA 1
ATOM 822 C C . PHE A 1 106 ? 3.006 2.612 -1.516 1.00 98.62 106 PHE A C 1
ATOM 824 O O . PHE A 1 106 ? 2.333 1.695 -1.975 1.00 98.62 106 PHE A O 1
ATOM 831 N N . TYR A 1 107 ? 3.792 3.377 -2.268 1.00 97.88 107 TYR A N 1
ATOM 832 C CA . TYR A 1 107 ? 4.035 3.172 -3.688 1.00 97.88 107 TYR A CA 1
ATOM 833 C C . TYR A 1 107 ? 5.543 3.077 -3.889 1.00 97.88 107 TYR A C 1
ATOM 835 O O . TYR A 1 107 ? 6.255 4.056 -3.666 1.00 97.88 107 TYR A O 1
ATOM 843 N N . ALA A 1 108 ? 6.050 1.884 -4.203 1.00 96.94 108 ALA A N 1
ATOM 844 C CA . ALA A 1 108 ? 7.459 1.546 -3.988 1.00 96.94 108 ALA A CA 1
ATOM 845 C C . ALA A 1 108 ? 8.454 2.380 -4.812 1.00 96.94 108 ALA A C 1
ATOM 847 O O . ALA A 1 108 ? 9.597 2.549 -4.374 1.00 96.94 108 ALA A O 1
ATOM 848 N N . ALA A 1 109 ? 8.034 2.935 -5.955 1.00 88.75 109 ALA A N 1
ATOM 849 C CA . ALA A 1 109 ? 8.879 3.828 -6.748 1.00 88.75 109 ALA A CA 1
ATOM 850 C C . ALA A 1 109 ? 9.015 5.228 -6.117 1.00 88.75 109 ALA A C 1
ATOM 852 O O . ALA A 1 109 ? 10.001 5.924 -6.363 1.00 88.75 109 ALA A O 1
ATOM 853 N N . THR A 1 110 ? 8.067 5.632 -5.264 1.00 87.31 110 THR A N 1
ATOM 854 C CA . THR A 1 110 ? 8.067 6.924 -4.557 1.00 87.31 110 THR A CA 1
ATOM 855 C C . THR A 1 110 ? 8.529 6.787 -3.106 1.00 87.31 110 THR A C 1
ATOM 857 O O . THR A 1 110 ? 9.419 7.512 -2.664 1.00 87.31 110 THR A O 1
ATOM 860 N N . HIS A 1 111 ? 7.951 5.850 -2.358 1.00 95.88 111 HIS A N 1
ATOM 861 C CA . HIS A 1 111 ? 8.192 5.668 -0.930 1.00 95.88 111 HIS A CA 1
ATOM 862 C C . HIS A 1 111 ? 9.260 4.589 -0.723 1.00 95.88 111 HIS A C 1
ATOM 864 O O . HIS A 1 111 ? 9.016 3.398 -0.931 1.00 95.88 111 HIS A O 1
ATOM 870 N N . LYS A 1 112 ? 10.470 5.025 -0.352 1.00 89.19 112 LYS A N 1
ATOM 871 C CA . LYS A 1 112 ? 11.661 4.171 -0.214 1.00 89.19 112 LYS A CA 1
ATOM 872 C C . LYS A 1 112 ? 12.073 4.024 1.258 1.00 89.19 112 LYS A C 1
ATOM 874 O O . LYS A 1 112 ? 11.229 3.749 2.106 1.00 89.19 112 LYS A O 1
ATOM 879 N N . ASP A 1 113 ? 13.358 4.190 1.567 1.00 85.00 113 ASP A N 1
ATOM 880 C CA . ASP A 1 113 ? 13.931 3.838 2.873 1.00 85.00 113 ASP A CA 1
ATOM 881 C C . ASP A 1 113 ? 13.328 4.607 4.047 1.00 85.00 113 ASP A C 1
ATOM 883 O O . ASP A 1 113 ? 13.108 4.014 5.099 1.00 85.00 113 ASP A O 1
ATOM 887 N N . GLN A 1 114 ? 13.011 5.893 3.866 1.00 88.12 114 GLN A N 1
ATOM 888 C CA . GLN A 1 114 ? 12.451 6.705 4.947 1.00 88.12 114 GLN A CA 1
ATOM 889 C C . GLN A 1 114 ? 11.101 6.155 5.430 1.00 88.12 114 GLN A C 1
ATOM 891 O O . GLN A 1 114 ? 10.952 5.884 6.615 1.00 88.12 114 GLN A O 1
ATOM 896 N N . GLN A 1 115 ? 10.156 5.889 4.521 1.00 94.31 115 GLN A N 1
ATOM 897 C CA . GLN A 1 115 ? 8.846 5.354 4.910 1.00 94.31 115 GLN A CA 1
ATOM 898 C C . GLN A 1 115 ? 8.955 3.925 5.468 1.00 94.31 115 GLN A C 1
ATOM 900 O O . GLN A 1 115 ? 8.225 3.563 6.386 1.00 94.31 115 GLN A O 1
ATOM 905 N N . ARG A 1 116 ? 9.893 3.105 4.965 1.00 96.62 116 ARG A N 1
ATOM 906 C CA . ARG A 1 116 ? 10.181 1.789 5.567 1.00 96.62 116 ARG A CA 1
ATOM 907 C C . ARG A 1 116 ? 10.651 1.934 7.012 1.00 96.62 116 ARG A C 1
ATOM 909 O O . ARG A 1 116 ? 10.201 1.190 7.877 1.00 96.62 116 ARG A O 1
ATOM 916 N N . GLN A 1 117 ? 11.529 2.901 7.277 1.00 90.94 117 GLN A N 1
ATOM 917 C CA . GLN A 1 117 ? 12.023 3.192 8.620 1.00 90.94 117 GLN A CA 1
ATOM 918 C C . GLN A 1 117 ? 10.919 3.717 9.547 1.00 90.94 117 GLN A C 1
ATOM 920 O O . GLN A 1 117 ? 10.900 3.358 10.729 1.00 90.94 117 GLN A O 1
ATOM 925 N N . ASP A 1 118 ? 9.994 4.523 9.030 1.00 92.12 118 ASP A N 1
ATOM 926 C CA . ASP A 1 118 ? 8.845 5.019 9.789 1.00 92.12 118 ASP A CA 1
ATOM 927 C C . ASP A 1 118 ? 7.895 3.868 10.166 1.00 92.12 118 ASP A C 1
ATOM 929 O O . ASP A 1 118 ? 7.558 3.720 11.348 1.00 92.12 118 ASP A O 1
ATOM 933 N N . LEU A 1 119 ? 7.603 2.958 9.227 1.00 95.88 119 LEU A N 1
ATOM 934 C CA . LEU A 1 119 ? 6.851 1.730 9.497 1.00 95.88 119 LEU A CA 1
ATOM 935 C C . LEU A 1 119 ? 7.562 0.847 10.535 1.00 95.88 119 LEU A C 1
ATOM 937 O O . LEU A 1 119 ? 6.937 0.426 11.508 1.00 95.88 119 LEU A O 1
ATOM 941 N N . SER A 1 120 ? 8.871 0.600 10.396 1.00 94.00 120 SER A N 1
ATOM 942 C CA . SER A 1 120 ? 9.632 -0.177 11.390 1.00 94.00 120 SER A CA 1
ATOM 943 C C . SER A 1 120 ? 9.610 0.482 12.773 1.00 94.00 120 SER A C 1
ATOM 945 O O . SER A 1 120 ? 9.463 -0.201 13.786 1.00 94.00 120 SER A O 1
ATOM 947 N N . THR A 1 121 ? 9.680 1.814 12.835 1.00 93.06 121 THR A N 1
ATOM 948 C CA . THR A 1 121 ? 9.589 2.563 14.095 1.00 93.06 121 THR A CA 1
ATOM 949 C C . THR A 1 121 ? 8.221 2.375 14.754 1.00 93.06 121 THR A C 1
ATOM 951 O O . THR A 1 121 ? 8.146 2.119 15.959 1.00 93.06 121 THR A O 1
ATOM 954 N N . ALA A 1 122 ? 7.134 2.462 13.985 1.00 94.88 122 ALA A N 1
ATOM 955 C CA . ALA A 1 122 ? 5.781 2.226 14.484 1.00 94.88 122 ALA A CA 1
ATOM 956 C C . ALA A 1 122 ? 5.570 0.759 14.921 1.00 94.88 122 ALA A C 1
ATOM 958 O O . ALA A 1 122 ? 4.967 0.498 15.969 1.00 94.88 122 ALA A O 1
ATOM 959 N N . TYR A 1 123 ? 6.135 -0.201 14.183 1.00 94.00 123 TYR A N 1
ATOM 960 C CA . TYR A 1 123 ? 6.125 -1.621 14.545 1.00 94.00 123 TYR A CA 1
ATOM 961 C C . TYR A 1 123 ? 6.851 -1.892 15.873 1.00 94.00 123 TYR A C 1
ATOM 963 O O . TYR A 1 123 ? 6.336 -2.595 16.753 1.00 94.00 123 TYR A O 1
ATOM 971 N N . ASP A 1 124 ? 8.025 -1.290 16.075 1.00 91.94 124 ASP A N 1
ATOM 972 C CA . ASP A 1 124 ? 8.793 -1.419 17.315 1.00 91.94 124 ASP A CA 1
ATOM 973 C C . ASP A 1 124 ? 8.048 -0.838 18.522 1.00 91.94 124 ASP A C 1
ATOM 975 O O . ASP A 1 124 ? 8.093 -1.411 19.618 1.00 91.94 124 ASP A O 1
ATOM 979 N N . GLN A 1 125 ? 7.269 0.222 18.298 1.00 90.06 125 GLN A N 1
ATOM 980 C CA . GLN A 1 125 ? 6.344 0.808 19.272 1.00 90.06 125 GLN A CA 1
ATOM 981 C C . GLN A 1 125 ? 5.080 -0.033 19.520 1.00 90.06 125 GLN A C 1
ATOM 983 O O . GLN A 1 125 ? 4.247 0.341 20.346 1.00 90.06 125 GLN A O 1
ATOM 988 N N . LYS A 1 126 ? 4.959 -1.201 18.877 1.00 91.12 126 LYS A N 1
ATOM 989 C CA . LYS A 1 126 ? 3.836 -2.145 19.003 1.00 91.12 126 LYS A CA 1
ATOM 990 C C . LYS A 1 126 ? 2.512 -1.591 18.486 1.00 91.12 126 LYS A C 1
ATOM 992 O O . LYS A 1 126 ? 1.451 -2.000 18.963 1.00 91.12 126 LYS A O 1
ATOM 997 N N . LEU A 1 127 ? 2.567 -0.706 17.490 1.00 93.81 127 LEU A N 1
ATOM 998 C CA . LEU A 1 127 ? 1.376 -0.278 16.771 1.00 93.81 127 LEU A CA 1
ATOM 999 C C . LEU A 1 127 ? 0.839 -1.452 15.927 1.00 93.81 127 LEU A C 1
ATOM 1001 O O . LEU A 1 127 ? 1.598 -2.036 15.151 1.00 93.81 127 LEU A O 1
ATOM 1005 N N . PRO A 1 128 ? -0.443 -1.838 16.056 1.00 94.19 128 PRO A N 1
ATOM 1006 C CA . PRO A 1 128 ? -1.032 -2.837 15.175 1.00 94.19 128 PRO A CA 1
ATOM 1007 C C . PRO A 1 128 ? -1.253 -2.215 13.794 1.00 94.19 128 PRO A C 1
ATOM 1009 O O . PRO A 1 128 ? -2.035 -1.275 13.671 1.00 94.19 128 PRO A O 1
ATOM 1012 N N . MET A 1 129 ? -0.578 -2.726 12.765 1.00 96.75 129 MET A N 1
ATOM 1013 C CA . MET A 1 129 ? -0.574 -2.124 11.425 1.00 96.75 129 MET A CA 1
ATOM 1014 C C . MET A 1 129 ? -1.066 -3.077 10.339 1.00 96.75 129 MET A C 1
ATOM 1016 O O . MET A 1 129 ? -0.848 -4.288 10.411 1.00 96.75 129 MET A O 1
ATOM 1020 N N . PHE A 1 130 ? -1.702 -2.510 9.318 1.00 98.62 130 PHE A N 1
ATOM 1021 C CA . PHE A 1 130 ? -2.174 -3.208 8.126 1.00 98.62 130 PHE A CA 1
ATOM 1022 C C . PHE A 1 130 ? -1.890 -2.332 6.900 1.00 98.62 130 PHE A C 1
ATOM 1024 O O . PHE A 1 130 ? -2.263 -1.168 6.886 1.00 98.62 130 PHE A O 1
ATOM 1031 N N . VAL A 1 131 ? -1.274 -2.866 5.851 1.00 98.75 131 VAL A N 1
ATOM 1032 C CA . VAL A 1 131 ? -1.107 -2.132 4.588 1.00 98.75 131 VAL A CA 1
ATOM 1033 C C . VAL A 1 131 ? -2.344 -2.352 3.713 1.00 98.75 131 VAL A C 1
ATOM 1035 O O . VAL A 1 131 ? -2.425 -3.328 2.973 1.00 98.75 131 VAL A O 1
ATOM 1038 N N . SER A 1 132 ? -3.376 -1.521 3.842 1.00 98.69 132 SER A N 1
ATOM 1039 C CA . SER A 1 132 ? -4.631 -1.725 3.094 1.00 98.69 132 SER A CA 1
ATOM 1040 C C . SER A 1 132 ? -4.515 -1.359 1.618 1.00 98.69 132 SER A C 1
ATOM 1042 O O . SER A 1 132 ? -5.316 -1.839 0.819 1.00 98.69 132 SER A O 1
ATOM 1044 N N . GLU A 1 133 ? -3.467 -0.628 1.246 1.00 98.69 133 GLU A N 1
ATOM 1045 C CA . GLU A 1 133 ? -3.155 -0.302 -0.136 1.00 98.69 133 GLU A CA 1
ATOM 1046 C C . GLU A 1 133 ? -1.641 -0.244 -0.359 1.00 98.69 133 GLU A C 1
ATOM 1048 O O . GLU A 1 133 ? -0.899 0.380 0.405 1.00 98.69 133 GLU A O 1
ATOM 1053 N N . PHE A 1 134 ? -1.169 -0.882 -1.430 1.00 98.69 134 PHE A N 1
ATOM 1054 C CA . PHE A 1 134 ? 0.168 -0.629 -1.951 1.00 98.69 134 PHE A CA 1
ATOM 1055 C C . PHE A 1 134 ? 0.269 -0.838 -3.460 1.00 98.69 134 PHE A C 1
ATOM 1057 O O . PHE A 1 134 ? -0.431 -1.669 -4.040 1.00 98.69 134 PHE A O 1
ATOM 1064 N N . GLY A 1 135 ? 1.225 -0.149 -4.074 1.00 98.12 135 GLY A N 1
ATOM 1065 C CA . GLY A 1 135 ? 1.686 -0.402 -5.436 1.00 98.12 135 GLY A CA 1
ATOM 1066 C C . GLY A 1 135 ? 3.211 -0.447 -5.498 1.00 98.12 135 GLY A C 1
ATOM 1067 O O . GLY A 1 135 ? 3.898 0.022 -4.592 1.00 98.12 135 GLY A O 1
ATOM 1068 N N . ILE A 1 136 ? 3.772 -0.990 -6.580 1.00 97.25 136 ILE A N 1
ATOM 1069 C CA . ILE A 1 136 ? 5.219 -0.854 -6.857 1.00 97.25 136 ILE A CA 1
ATOM 1070 C C . ILE A 1 136 ? 5.533 0.254 -7.862 1.00 97.25 136 ILE A C 1
ATOM 1072 O O . ILE A 1 136 ? 6.682 0.435 -8.243 1.00 97.25 136 ILE A O 1
ATOM 1076 N N . THR A 1 137 ? 4.516 0.994 -8.285 1.00 93.00 137 THR A N 1
ATOM 1077 C CA . THR A 1 137 ? 4.626 2.143 -9.185 1.00 93.00 137 THR A CA 1
ATOM 1078 C C . THR A 1 137 ? 4.930 3.422 -8.404 1.00 93.00 137 THR A C 1
ATOM 1080 O O . THR A 1 137 ? 5.218 3.379 -7.202 1.00 93.00 137 THR A O 1
ATOM 1083 N N . GLU A 1 138 ? 4.843 4.579 -9.061 1.00 88.81 138 GLU A N 1
ATOM 1084 C CA . GLU A 1 138 ? 4.840 5.873 -8.380 1.00 88.81 138 GLU A CA 1
ATOM 1085 C C . GLU A 1 138 ? 3.480 6.135 -7.711 1.00 88.81 138 GLU A C 1
ATOM 1087 O O . GLU A 1 138 ? 2.450 5.606 -8.136 1.00 88.81 138 GLU A O 1
ATOM 1092 N N . ALA A 1 139 ? 3.465 7.008 -6.697 1.00 86.31 139 ALA A N 1
ATOM 1093 C CA . ALA A 1 139 ? 2.277 7.367 -5.909 1.00 86.31 139 ALA A CA 1
ATOM 1094 C C . ALA A 1 139 ? 1.150 8.045 -6.711 1.00 86.31 139 ALA A C 1
ATOM 1096 O O . ALA A 1 139 ? 0.057 8.253 -6.201 1.00 86.31 139 ALA A O 1
ATOM 1097 N N . SER A 1 140 ? 1.397 8.389 -7.977 1.00 83.94 140 SER A N 1
ATOM 1098 C CA . SER A 1 140 ? 0.358 8.875 -8.888 1.00 83.94 140 SER A CA 1
ATOM 1099 C C . SER A 1 140 ? -0.596 7.773 -9.376 1.00 83.94 140 SER A C 1
ATOM 1101 O O . SER A 1 140 ? -1.575 8.089 -10.053 1.00 83.94 140 SER A O 1
ATOM 1103 N N . GLY A 1 141 ? -0.299 6.498 -9.088 1.00 77.00 141 GLY A N 1
ATOM 1104 C CA . GLY A 1 141 ? -0.978 5.337 -9.678 1.00 77.00 141 GLY A CA 1
ATOM 1105 C C . GLY A 1 141 ? -0.468 4.981 -11.083 1.00 77.00 141 GLY A C 1
ATOM 1106 O O . GLY A 1 141 ? -1.032 4.137 -11.781 1.00 77.00 141 GLY A O 1
ATOM 1107 N N . ASN A 1 142 ? 0.593 5.650 -11.536 1.00 82.25 142 ASN A N 1
ATOM 1108 C CA . ASN A 1 142 ? 1.191 5.452 -12.848 1.00 82.25 142 ASN A CA 1
ATOM 1109 C C . ASN A 1 142 ? 2.724 5.594 -12.778 1.00 82.25 142 ASN A C 1
ATOM 1111 O O . ASN A 1 142 ? 3.292 5.725 -11.696 1.00 82.25 1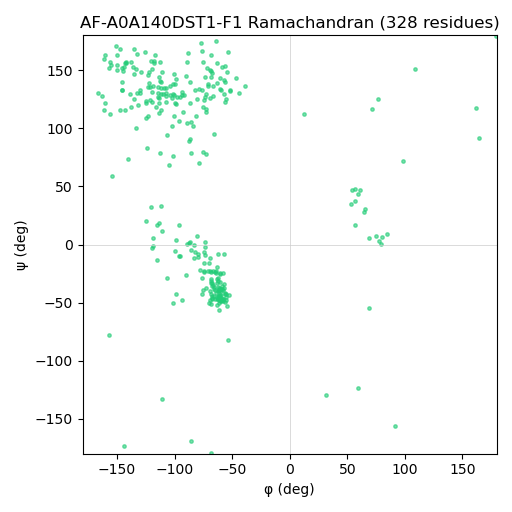42 ASN A O 1
ATOM 1115 N N . GLY A 1 143 ? 3.394 5.577 -13.930 1.00 82.38 143 GLY A N 1
ATOM 1116 C CA . GLY A 1 143 ? 4.841 5.766 -14.023 1.00 82.38 143 GLY A CA 1
ATOM 1117 C C . GLY A 1 143 ? 5.616 4.454 -13.959 1.00 82.38 143 GLY A C 1
ATOM 1118 O O . GLY A 1 143 ? 5.094 3.398 -14.316 1.00 82.38 143 GLY A O 1
ATOM 1119 N N . ALA A 1 144 ? 6.883 4.532 -13.557 1.00 84.00 144 ALA A N 1
ATOM 1120 C CA . ALA A 1 144 ? 7.762 3.366 -13.545 1.00 84.00 144 ALA A CA 1
ATOM 1121 C C . ALA A 1 144 ? 7.425 2.402 -12.398 1.00 84.00 144 ALA A C 1
ATOM 1123 O O . ALA A 1 144 ? 7.094 2.829 -11.291 1.00 84.00 144 ALA A O 1
ATOM 1124 N N . LEU A 1 145 ? 7.563 1.101 -12.657 1.00 89.44 145 LEU A N 1
ATOM 1125 C CA . LEU A 1 145 ? 7.564 0.069 -11.624 1.00 89.44 145 LEU A CA 1
ATOM 1126 C C . LEU A 1 145 ? 8.967 -0.010 -11.006 1.00 89.44 145 LEU A C 1
ATOM 1128 O O . LEU A 1 145 ? 9.963 -0.069 -11.722 1.00 89.44 145 LEU A O 1
ATOM 1132 N N . ASP A 1 146 ? 9.048 -0.045 -9.679 1.00 91.62 146 ASP A N 1
ATOM 1133 C CA . ASP A 1 146 ? 10.278 -0.284 -8.920 1.00 91.62 146 ASP A CA 1
ATOM 1134 C C . ASP A 1 146 ? 10.162 -1.643 -8.213 1.00 91.62 146 ASP A C 1
ATOM 1136 O O . ASP A 1 146 ? 9.829 -1.737 -7.029 1.00 91.62 146 ASP A O 1
ATOM 1140 N N . GLU A 1 147 ? 10.387 -2.722 -8.968 1.00 88.31 147 GLU A N 1
ATOM 1141 C CA . GLU A 1 147 ? 10.271 -4.105 -8.480 1.00 88.31 147 GLU A CA 1
ATOM 1142 C C . GLU A 1 147 ? 11.238 -4.413 -7.329 1.00 88.31 147 GLU A C 1
ATOM 1144 O O . GLU A 1 147 ? 10.905 -5.191 -6.434 1.00 88.31 147 GLU A O 1
ATOM 1149 N N . GLN A 1 148 ? 12.423 -3.789 -7.310 1.00 84.00 148 GLN A N 1
ATOM 1150 C CA . GLN A 1 148 ? 13.408 -3.978 -6.242 1.00 84.00 148 GLN A CA 1
ATOM 1151 C C . GLN A 1 148 ? 12.931 -3.341 -4.933 1.00 84.00 148 GLN A C 1
ATOM 1153 O O . GLN A 1 148 ? 12.947 -3.990 -3.880 1.00 84.00 148 GLN A O 1
ATOM 1158 N N . SER A 1 149 ? 12.502 -2.077 -4.982 1.00 90.19 149 SER A N 1
ATOM 1159 C CA . SER A 1 149 ? 11.907 -1.417 -3.818 1.00 90.19 149 SER A CA 1
ATOM 1160 C C . SER A 1 149 ? 10.641 -2.157 -3.387 1.00 90.19 149 SER A C 1
ATOM 1162 O O . SER A 1 149 ? 10.441 -2.373 -2.192 1.00 90.19 149 SER A O 1
ATOM 1164 N N . GLY A 1 150 ? 9.838 -2.628 -4.348 1.00 94.81 150 GLY A N 1
ATOM 1165 C CA . GLY A 1 150 ? 8.674 -3.477 -4.120 1.00 94.81 150 GLY A CA 1
ATOM 1166 C C . GLY A 1 150 ? 9.019 -4.730 -3.323 1.00 94.81 150 GLY A C 1
ATOM 1167 O O . GLY A 1 150 ? 8.431 -4.956 -2.271 1.00 94.81 150 GLY A O 1
ATOM 1168 N N . GLN A 1 151 ? 10.022 -5.501 -3.750 1.00 92.88 151 GLN A N 1
ATOM 1169 C CA . GLN A 1 151 ? 10.454 -6.700 -3.026 1.00 92.88 151 GLN A CA 1
ATOM 1170 C C . GLN A 1 151 ? 10.975 -6.365 -1.623 1.00 92.88 151 GLN A C 1
ATOM 1172 O O . GLN A 1 151 ? 10.631 -7.050 -0.667 1.00 92.88 151 GLN A O 1
ATOM 1177 N N . THR A 1 152 ? 11.723 -5.268 -1.474 1.00 94.06 152 THR A N 1
ATOM 1178 C CA . THR A 1 152 ? 12.219 -4.811 -0.161 1.00 94.06 152 THR A CA 1
ATOM 1179 C C . THR A 1 152 ? 11.066 -4.515 0.805 1.00 94.06 152 THR A C 1
ATOM 1181 O O . THR A 1 152 ? 11.135 -4.856 1.985 1.00 94.06 152 THR A O 1
ATOM 1184 N N . TRP A 1 153 ? 9.985 -3.902 0.314 1.00 97.88 153 TRP A N 1
ATOM 1185 C CA . TRP A 1 153 ? 8.762 -3.709 1.091 1.00 97.88 153 TRP A CA 1
ATOM 1186 C C . TRP A 1 153 ? 8.082 -5.031 1.445 1.00 97.88 153 TRP A C 1
ATOM 1188 O O . TRP A 1 153 ? 7.704 -5.229 2.596 1.00 97.88 153 TRP A O 1
ATOM 1198 N N . ILE A 1 154 ? 7.932 -5.942 0.480 1.00 97.12 154 ILE A N 1
ATOM 1199 C CA . ILE A 1 154 ? 7.314 -7.255 0.706 1.00 97.12 154 ILE A CA 1
ATOM 1200 C C . ILE A 1 154 ? 8.065 -8.040 1.785 1.00 97.12 154 ILE A C 1
ATOM 1202 O O . ILE A 1 154 ? 7.429 -8.535 2.715 1.00 97.12 154 ILE A O 1
ATOM 1206 N N . ASP A 1 155 ? 9.395 -8.084 1.708 1.00 94.44 155 ASP A N 1
ATOM 1207 C CA . ASP A 1 155 ? 10.247 -8.789 2.668 1.00 94.44 155 ASP A CA 1
ATOM 1208 C C . ASP A 1 155 ? 10.100 -8.215 4.084 1.00 94.44 155 ASP A C 1
ATOM 1210 O O . ASP A 1 155 ? 9.959 -8.972 5.047 1.00 94.44 155 ASP A O 1
ATOM 1214 N N . LEU A 1 156 ? 10.071 -6.882 4.216 1.00 96.00 156 LEU A N 1
ATOM 1215 C CA . LEU A 1 156 ? 9.833 -6.201 5.493 1.00 96.00 156 LEU A CA 1
ATOM 1216 C C . LEU A 1 156 ? 8.470 -6.587 6.087 1.00 96.00 156 LEU A C 1
ATOM 1218 O O . LEU A 1 156 ? 8.375 -6.968 7.254 1.00 96.00 156 LEU A O 1
ATOM 1222 N N . LEU A 1 157 ? 7.410 -6.531 5.278 1.00 98.31 157 LEU A N 1
ATOM 1223 C CA . LEU A 1 157 ? 6.052 -6.841 5.731 1.00 98.31 157 LEU A CA 1
ATOM 1224 C C . LEU A 1 157 ? 5.887 -8.326 6.077 1.00 98.31 157 LEU A C 1
ATOM 1226 O O . LEU A 1 157 ? 5.184 -8.651 7.032 1.00 98.31 157 LEU A O 1
ATOM 1230 N N . ASP A 1 158 ? 6.547 -9.231 5.351 1.00 95.56 158 ASP A N 1
ATOM 1231 C CA . ASP A 1 158 ? 6.559 -10.664 5.662 1.00 95.56 158 ASP A CA 1
ATOM 1232 C C . ASP A 1 158 ? 7.326 -10.961 6.958 1.00 95.56 158 ASP A C 1
ATOM 1234 O O . ASP A 1 158 ? 6.845 -11.738 7.792 1.00 95.56 158 ASP A O 1
ATOM 1238 N N . GLN A 1 159 ? 8.478 -10.312 7.167 1.00 95.62 159 GLN A N 1
ATOM 1239 C CA . GLN A 1 159 ? 9.267 -10.422 8.397 1.00 95.62 159 GLN A CA 1
ATOM 1240 C C . GLN A 1 159 ? 8.440 -10.017 9.625 1.00 95.62 159 GLN A C 1
ATOM 1242 O O . GLN A 1 159 ? 8.404 -10.742 10.626 1.00 95.62 159 GLN A O 1
ATOM 1247 N N . ASP A 1 160 ? 7.741 -8.889 9.521 1.00 96.19 160 ASP A N 1
ATOM 1248 C CA . ASP A 1 160 ? 6.975 -8.295 10.617 1.00 96.19 160 ASP A CA 1
ATOM 1249 C C . ASP A 1 160 ? 5.522 -8.807 10.675 1.00 96.19 160 ASP A C 1
ATOM 1251 O O . ASP A 1 160 ? 4.754 -8.451 11.571 1.00 96.19 160 ASP A O 1
ATOM 1255 N N . LYS A 1 161 ? 5.152 -9.716 9.760 1.00 97.56 161 LYS A N 1
ATOM 1256 C CA . LYS A 1 161 ? 3.820 -10.337 9.636 1.00 97.56 161 LYS A CA 1
ATOM 1257 C C . LYS A 1 161 ? 2.692 -9.316 9.474 1.00 97.56 161 LYS A C 1
ATOM 1259 O O . LYS A 1 161 ? 1.586 -9.505 9.989 1.00 97.56 161 LYS A O 1
ATOM 1264 N N . ILE A 1 162 ? 2.969 -8.246 8.741 1.00 98.31 162 ILE A N 1
ATOM 1265 C CA . ILE A 1 162 ? 2.018 -7.187 8.429 1.00 98.31 162 ILE A CA 1
ATOM 1266 C C . ILE A 1 162 ? 1.248 -7.588 7.170 1.00 98.31 162 ILE A C 1
ATOM 1268 O O . ILE A 1 16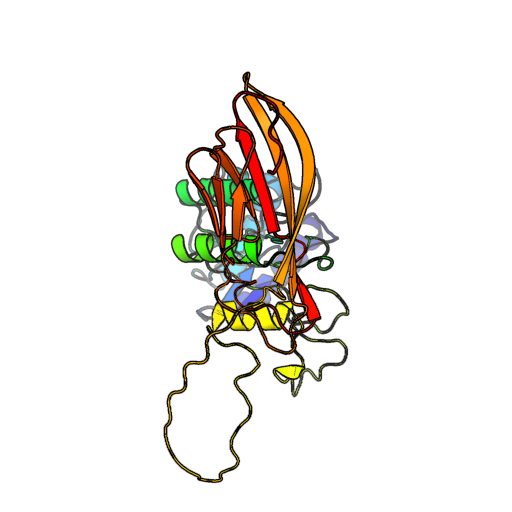2 ? 1.813 -7.854 6.109 1.00 98.31 162 ILE A O 1
ATOM 1272 N N . SER A 1 163 ? -0.076 -7.658 7.304 1.00 98.38 163 SER A N 1
ATOM 1273 C CA . SER A 1 163 ? -0.966 -7.952 6.177 1.00 98.38 163 SER A CA 1
ATOM 1274 C C . SER A 1 163 ? -0.963 -6.802 5.177 1.00 98.38 163 SER A C 1
ATOM 1276 O O . SER A 1 163 ? -0.821 -5.648 5.577 1.00 98.38 163 SER A O 1
ATOM 1278 N N . ARG A 1 164 ? -1.133 -7.119 3.888 1.00 98.06 164 ARG A N 1
ATOM 1279 C CA . ARG A 1 164 ? -1.091 -6.132 2.806 1.00 98.06 164 ARG A CA 1
ATOM 1280 C C . ARG A 1 164 ? -2.067 -6.432 1.664 1.00 98.06 164 ARG A C 1
ATOM 1282 O O . ARG A 1 164 ? -2.320 -7.609 1.389 1.00 98.06 164 ARG A O 1
ATOM 1289 N N . VAL A 1 165 ? -2.571 -5.399 0.988 1.00 98.25 165 VAL A N 1
ATOM 1290 C CA . VAL A 1 165 ? -3.490 -5.500 -0.162 1.00 98.25 165 VAL A CA 1
ATOM 1291 C C . VAL A 1 165 ? -3.022 -4.594 -1.305 1.00 98.25 165 VAL A C 1
ATOM 1293 O O . VAL A 1 165 ? -2.703 -3.432 -1.097 1.00 98.25 165 VAL A O 1
ATOM 1296 N N . ALA A 1 166 ? -2.952 -5.150 -2.515 1.00 98.06 166 ALA A N 1
ATOM 1297 C CA . ALA A 1 166 ? -2.397 -4.482 -3.690 1.00 98.06 166 ALA A CA 1
ATOM 1298 C C . ALA A 1 166 ? -3.429 -3.624 -4.443 1.00 98.06 166 ALA A C 1
ATOM 1300 O O . ALA A 1 166 ? -4.558 -4.064 -4.677 1.00 98.06 166 ALA A O 1
ATOM 1301 N N . TRP A 1 167 ? -2.995 -2.451 -4.900 1.00 97.94 167 TRP A N 1
ATOM 1302 C CA . TRP A 1 167 ? -3.721 -1.545 -5.789 1.00 97.94 167 TRP A CA 1
ATOM 1303 C C . TRP A 1 167 ? -3.310 -1.773 -7.253 1.00 97.94 167 TRP A C 1
ATOM 1305 O O . TRP A 1 167 ? -2.123 -1.734 -7.549 1.00 97.94 167 TRP A O 1
ATOM 1315 N N . ALA A 1 168 ? -4.197 -2.011 -8.222 1.00 96.12 168 ALA A N 1
ATOM 1316 C CA . ALA A 1 168 ? -5.632 -2.257 -8.106 1.00 96.12 168 ALA A CA 1
ATOM 1317 C C . ALA A 1 168 ? -6.139 -3.305 -9.100 1.00 96.12 168 ALA A C 1
ATOM 1319 O O . ALA A 1 168 ? -5.606 -3.507 -10.192 1.00 96.12 168 ALA A O 1
ATOM 1320 N N . THR A 1 169 ? -7.267 -3.919 -8.738 1.00 95.62 169 THR A N 1
ATOM 1321 C CA . THR A 1 169 ? -8.074 -4.741 -9.652 1.00 95.62 169 THR A CA 1
ATOM 1322 C C . THR A 1 169 ? -8.840 -3.820 -10.611 1.00 95.62 169 THR A C 1
ATOM 1324 O O . THR A 1 169 ? -10.009 -3.516 -10.398 1.00 95.62 169 THR A O 1
ATOM 1327 N N . SER A 1 170 ? -8.145 -3.332 -11.636 1.00 96.19 170 SER A N 1
ATOM 1328 C CA . SER A 1 170 ? -8.610 -2.347 -12.619 1.00 96.19 170 SER A CA 1
ATOM 1329 C C . SER A 1 170 ? -8.042 -2.685 -13.999 1.00 96.19 170 SER A C 1
ATOM 1331 O O . SER A 1 170 ? -7.008 -3.351 -14.084 1.00 96.19 170 SER A O 1
ATOM 1333 N N . ASP A 1 171 ? -8.713 -2.226 -15.057 1.00 96.50 171 ASP A N 1
ATOM 1334 C CA . ASP A 1 171 ? -8.225 -2.233 -16.441 1.00 96.50 171 ASP A CA 1
ATOM 1335 C C . ASP A 1 171 ? -7.930 -0.815 -16.969 1.00 96.50 171 ASP A C 1
ATOM 1337 O O . ASP A 1 171 ? -7.728 -0.611 -18.164 1.00 96.50 171 ASP A O 1
ATOM 1341 N N . LYS A 1 172 ? -7.909 0.199 -16.095 1.00 92.81 172 LYS A N 1
ATOM 1342 C CA . LYS A 1 172 ? -7.546 1.567 -16.482 1.00 92.81 172 LYS A CA 1
ATOM 1343 C C . LYS A 1 172 ? -6.154 1.580 -17.118 1.00 92.81 172 LYS A C 1
ATOM 1345 O O . LYS A 1 172 ? -5.257 0.881 -16.657 1.00 92.81 172 LYS A O 1
ATOM 1350 N N . ASP A 1 173 ? -5.969 2.400 -18.147 1.00 93.19 173 ASP A N 1
ATOM 1351 C CA . ASP A 1 173 ? -4.676 2.565 -18.819 1.00 93.19 173 ASP A CA 1
ATOM 1352 C C . ASP A 1 173 ? -3.688 3.356 -17.939 1.00 93.19 173 ASP A C 1
ATOM 1354 O O . ASP A 1 173 ? -3.514 4.566 -18.085 1.00 93.19 173 ASP A O 1
ATOM 1358 N N . GLU A 1 174 ? -3.121 2.669 -16.947 1.00 87.12 174 GLU A N 1
ATOM 1359 C CA . GLU A 1 174 ? -2.134 3.164 -15.988 1.00 87.12 174 GLU A CA 1
ATOM 1360 C C . GLU A 1 174 ? -1.302 2.007 -15.420 1.00 87.12 174 GLU A C 1
ATOM 1362 O O . GLU A 1 174 ? -1.743 0.856 -15.400 1.00 87.12 174 GLU A O 1
ATOM 1367 N N . ALA A 1 175 ? -0.099 2.309 -14.931 1.00 87.69 175 ALA A N 1
ATOM 1368 C CA . ALA A 1 175 ? 0.837 1.283 -14.478 1.00 87.69 175 ALA A CA 1
ATOM 1369 C C . ALA A 1 175 ? 0.333 0.457 -13.276 1.00 87.69 175 ALA A C 1
ATOM 1371 O O . ALA A 1 175 ? 0.697 -0.712 -13.162 1.00 87.69 175 ALA A O 1
ATOM 1372 N N . SER A 1 176 ? -0.502 1.020 -12.389 1.00 92.56 176 SER A N 1
ATOM 1373 C CA . SER A 1 176 ? -1.025 0.296 -11.215 1.00 92.56 176 SER A CA 1
ATOM 1374 C C . SER A 1 176 ? -2.253 -0.579 -11.492 1.00 92.56 176 SER A C 1
ATOM 1376 O O . SER A 1 176 ? -2.742 -1.255 -10.585 1.00 92.56 176 SER A O 1
ATOM 1378 N N . SER A 1 177 ? -2.764 -0.624 -12.721 1.00 96.62 177 SER A N 1
ATOM 1379 C CA . SER A 1 177 ? -3.824 -1.572 -13.080 1.00 96.62 177 SER A CA 1
ATOM 1380 C C . SER A 1 177 ? -3.255 -2.979 -13.203 1.00 96.62 177 SER A C 1
ATOM 1382 O O . SER A 1 177 ? -2.301 -3.198 -13.941 1.00 96.62 177 SER A O 1
ATOM 1384 N N . ILE A 1 178 ? -3.832 -3.958 -12.502 1.00 97.44 178 ILE A N 1
ATOM 1385 C CA . ILE A 1 178 ? -3.423 -5.370 -12.616 1.00 97.44 178 ILE A CA 1
ATOM 1386 C C . ILE A 1 178 ? -3.781 -5.945 -13.996 1.00 97.44 178 ILE A C 1
ATOM 1388 O O . ILE A 1 178 ? -3.075 -6.829 -14.486 1.00 97.44 178 ILE A O 1
ATOM 1392 N N . PHE A 1 179 ? -4.840 -5.447 -14.640 1.00 98.12 179 PHE A N 1
ATOM 1393 C CA . PHE A 1 179 ? -5.305 -5.917 -15.945 1.00 98.12 179 PHE A CA 1
ATOM 1394 C C . PHE A 1 179 ? -5.082 -4.878 -17.047 1.00 98.12 179 PHE A C 1
ATOM 1396 O O . PHE A 1 179 ? -5.114 -3.673 -16.811 1.00 98.12 179 PHE A O 1
ATOM 1403 N N . ARG A 1 180 ? -4.835 -5.348 -18.272 1.00 96.88 180 ARG A N 1
ATOM 1404 C CA . ARG A 1 180 ? -4.698 -4.497 -19.461 1.00 96.88 180 ARG A CA 1
ATOM 1405 C C . ARG A 1 180 ? -6.052 -3.879 -19.843 1.00 96.88 180 ARG A C 1
ATOM 1407 O O . ARG A 1 180 ? -7.075 -4.550 -19.673 1.00 96.88 180 ARG A O 1
ATOM 1414 N N . PRO A 1 181 ? -6.079 -2.677 -20.447 1.00 96.75 181 PRO A N 1
ATOM 1415 C CA . PRO A 1 181 ? -7.317 -2.061 -20.918 1.00 96.75 181 PRO A CA 1
ATOM 1416 C C . PRO A 1 181 ? -8.160 -2.957 -21.821 1.00 96.75 181 PRO A C 1
ATOM 1418 O O . PRO A 1 181 ? -7.655 -3.544 -22.781 1.00 96.75 181 PRO A O 1
ATOM 1421 N N . GLY A 1 182 ? -9.461 -3.033 -21.528 1.00 95.88 182 GLY A N 1
ATOM 1422 C CA . GLY A 1 182 ? -10.412 -3.846 -22.286 1.00 95.88 182 GLY A CA 1
ATOM 1423 C C . GLY A 1 182 ? -10.473 -5.315 -21.860 1.00 95.88 182 GLY A C 1
ATOM 1424 O O . GLY A 1 182 ? -11.126 -6.109 -22.542 1.00 95.88 182 GLY A O 1
ATOM 1425 N N . THR A 1 183 ? -9.827 -5.685 -20.750 1.00 97.12 183 THR A N 1
ATOM 1426 C CA . THR A 1 183 ? -9.961 -7.022 -20.156 1.00 97.12 183 THR A CA 1
ATOM 1427 C C . THR A 1 183 ? -11.417 -7.291 -19.793 1.00 97.12 183 THR A C 1
ATOM 1429 O O . THR A 1 183 ? -12.075 -6.468 -19.161 1.00 97.12 183 THR A O 1
ATOM 1432 N N . ASN A 1 184 ? -11.936 -8.463 -20.165 1.00 95.19 184 ASN A N 1
ATOM 1433 C CA . ASN A 1 184 ? -13.284 -8.859 -19.775 1.00 95.19 184 ASN A CA 1
ATOM 1434 C C . ASN A 1 184 ? -13.309 -9.226 -18.276 1.00 95.19 184 ASN A C 1
ATOM 1436 O O . ASN A 1 184 ? -12.727 -10.253 -17.915 1.00 95.19 184 ASN A O 1
ATOM 1440 N N . PRO A 1 185 ? -14.013 -8.472 -17.410 1.00 94.06 185 PRO A N 1
ATOM 1441 C CA . PRO A 1 185 ? -14.036 -8.751 -15.975 1.00 94.06 185 PRO A CA 1
ATOM 1442 C C . PRO A 1 185 ? -14.705 -10.090 -15.629 1.00 94.06 185 PRO A C 1
ATOM 1444 O O . PRO A 1 185 ? -14.391 -10.676 -14.596 1.00 94.06 185 PRO A O 1
ATOM 1447 N N . ASP A 1 186 ? -15.584 -10.609 -16.493 1.00 95.44 186 ASP A N 1
ATOM 1448 C CA . ASP A 1 186 ? -16.250 -11.900 -16.282 1.00 95.44 186 ASP A CA 1
ATOM 1449 C C . ASP A 1 186 ? -15.385 -13.093 -16.720 1.00 95.44 186 ASP A C 1
ATOM 1451 O O . ASP A 1 186 ? -15.735 -14.250 -16.473 1.00 95.44 186 ASP A O 1
ATOM 1455 N N . SER A 1 187 ? -14.283 -12.857 -17.438 1.00 94.62 187 SER A N 1
ATOM 1456 C CA . SER A 1 187 ? -13.415 -13.918 -17.968 1.00 94.62 187 SER A CA 1
ATOM 1457 C C . SER A 1 187 ? -11.968 -13.443 -18.179 1.00 94.62 187 SER A C 1
ATOM 1459 O O . SER A 1 187 ? -11.480 -13.509 -19.310 1.00 94.62 187 SER A O 1
ATOM 1461 N N . PRO A 1 188 ? -11.272 -12.963 -17.130 1.00 94.56 188 PRO A N 1
ATOM 1462 C CA . PRO A 1 188 ? -9.873 -12.575 -17.242 1.00 94.56 188 PRO A CA 1
ATOM 1463 C C . PRO A 1 188 ? -8.967 -13.804 -17.390 1.00 94.56 188 PRO A C 1
ATOM 1465 O O . PRO A 1 188 ? -9.257 -14.889 -16.880 1.00 94.56 188 PRO A O 1
ATOM 1468 N N . SER A 1 189 ? -7.831 -13.617 -18.049 1.00 94.56 189 SER A N 1
ATOM 1469 C CA . SER A 1 189 ? -6.792 -14.623 -18.262 1.00 94.56 189 SER A CA 1
ATOM 1470 C C . SER A 1 189 ? -5.423 -14.124 -17.790 1.00 94.56 189 SER A C 1
ATOM 1472 O O . SER A 1 189 ? -5.208 -12.929 -17.589 1.00 94.56 189 SER A O 1
ATOM 1474 N N . LEU A 1 190 ? -4.445 -15.025 -17.647 1.00 94.69 190 LEU A N 1
ATOM 1475 C CA . LEU A 1 190 ? -3.075 -14.621 -17.300 1.00 94.69 190 LEU A CA 1
ATOM 1476 C C . LEU A 1 190 ? -2.434 -13.723 -18.368 1.00 94.69 190 LEU A C 1
ATOM 1478 O O . LEU A 1 190 ? -1.617 -12.865 -18.038 1.00 94.69 190 LEU A O 1
ATOM 1482 N N . SER A 1 191 ? -2.833 -13.875 -19.634 1.00 94.88 191 SER A N 1
ATOM 1483 C CA . SER A 1 191 ? -2.419 -12.991 -20.727 1.00 94.88 191 SER A CA 1
ATOM 1484 C C . SER A 1 191 ? -3.077 -11.614 -20.693 1.00 94.88 191 SER A C 1
ATOM 1486 O O . SER A 1 191 ? -2.734 -10.776 -21.520 1.00 94.88 191 SER A O 1
ATOM 1488 N N . ASP A 1 192 ? -3.975 -11.347 -19.747 1.00 96.69 192 ASP A N 1
ATOM 1489 C CA . ASP A 1 192 ? -4.558 -10.021 -19.536 1.00 96.69 192 ASP A CA 1
ATOM 1490 C C . ASP A 1 192 ? -3.811 -9.225 -18.458 1.00 96.69 192 ASP A C 1
ATOM 1492 O O . ASP A 1 192 ? -4.030 -8.026 -18.323 1.00 96.69 192 ASP A O 1
ATOM 1496 N N . LEU A 1 193 ? -2.886 -9.849 -17.717 1.00 96.69 193 LEU A N 1
ATOM 1497 C CA . LEU A 1 193 ? -2.141 -9.184 -16.644 1.00 96.69 193 LEU A CA 1
ATOM 1498 C C . LEU A 1 193 ? -1.099 -8.196 -17.183 1.00 96.69 193 LEU A C 1
ATOM 1500 O O . LEU A 1 193 ? -0.257 -8.575 -18.005 1.00 96.69 193 LEU A O 1
ATOM 1504 N N . THR A 1 194 ? -1.091 -6.965 -16.674 1.00 95.69 194 THR A N 1
ATOM 1505 C CA . THR A 1 194 ? -0.008 -5.984 -16.892 1.00 95.69 194 THR A CA 1
ATOM 1506 C C . THR A 1 194 ? 1.314 -6.463 -16.280 1.00 95.69 194 THR A C 1
ATOM 1508 O O . THR A 1 194 ? 1.357 -7.502 -15.623 1.00 95.69 194 THR A O 1
ATOM 1511 N N . GLU A 1 195 ? 2.408 -5.723 -16.477 1.00 94.19 195 GLU A N 1
ATOM 1512 C CA . GLU A 1 195 ? 3.686 -5.998 -15.792 1.00 94.19 195 GLU A CA 1
ATOM 1513 C C . GLU A 1 195 ? 3.504 -6.027 -14.268 1.00 94.19 195 GLU A C 1
ATOM 1515 O O . GLU A 1 195 ? 3.930 -6.970 -13.605 1.00 94.19 195 GLU A O 1
ATOM 1520 N N . TRP A 1 196 ? 2.737 -5.075 -13.732 1.00 95.44 196 TRP A N 1
ATOM 1521 C CA . TRP A 1 196 ? 2.370 -5.043 -12.321 1.00 95.44 196 TRP A CA 1
ATOM 1522 C C . TRP A 1 196 ? 1.588 -6.291 -11.893 1.00 95.44 196 TRP A C 1
ATOM 1524 O O . TRP A 1 196 ? 1.940 -6.940 -10.908 1.00 95.44 196 TRP A O 1
ATOM 1534 N N . GLY A 1 197 ? 0.558 -6.680 -12.652 1.00 96.81 197 GLY A N 1
ATOM 1535 C CA . GLY A 1 197 ? -0.232 -7.875 -12.354 1.00 96.81 197 GLY A CA 1
ATOM 1536 C C . GLY A 1 197 ? 0.583 -9.172 -12.403 1.00 96.81 197 GLY A C 1
ATOM 1537 O O . GLY A 1 197 ? 0.375 -10.074 -11.587 1.00 96.81 197 GLY A O 1
ATOM 1538 N N . GLN A 1 198 ? 1.540 -9.262 -13.328 1.00 95.94 198 GLN A N 1
ATOM 1539 C CA . GLN A 1 198 ? 2.466 -10.391 -13.440 1.00 95.94 198 GLN A CA 1
ATOM 1540 C C . GLN A 1 198 ? 3.420 -10.451 -12.246 1.00 95.94 198 GLN A C 1
ATOM 1542 O O . GLN A 1 198 ? 3.557 -11.512 -11.632 1.00 95.94 198 GLN A O 1
ATOM 1547 N N . TRP A 1 199 ? 4.018 -9.316 -11.875 1.00 94.94 199 TRP A N 1
ATOM 1548 C CA . TRP A 1 199 ? 4.879 -9.221 -10.700 1.00 94.94 199 TRP A CA 1
ATOM 1549 C C . TRP A 1 199 ? 4.125 -9.606 -9.426 1.00 94.94 199 TRP A C 1
ATOM 1551 O O . TRP A 1 199 ? 4.588 -10.444 -8.653 1.00 94.94 199 TRP A O 1
ATOM 1561 N N . LEU A 1 200 ? 2.911 -9.077 -9.242 1.00 95.88 200 LEU A N 1
ATOM 1562 C CA . LEU A 1 200 ? 2.081 -9.370 -8.078 1.00 95.88 200 LEU A CA 1
ATOM 1563 C C . LEU A 1 200 ? 1.751 -10.865 -7.994 1.00 95.88 200 LEU A C 1
ATOM 1565 O O . LEU A 1 200 ? 1.896 -11.489 -6.941 1.00 95.88 200 LEU A O 1
ATOM 1569 N N . ARG A 1 201 ? 1.362 -11.478 -9.118 1.00 94.25 201 ARG A N 1
ATOM 1570 C CA . ARG A 1 201 ? 1.140 -12.925 -9.191 1.00 94.25 201 ARG A CA 1
ATOM 1571 C C . ARG A 1 201 ? 2.387 -13.692 -8.748 1.00 94.25 201 ARG A C 1
ATOM 1573 O O . ARG A 1 201 ? 2.263 -14.620 -7.942 1.00 94.25 201 ARG A O 1
ATOM 1580 N N . LYS A 1 202 ? 3.565 -13.327 -9.255 1.00 92.12 202 LYS A N 1
ATOM 1581 C CA . LYS A 1 202 ? 4.832 -13.972 -8.896 1.00 92.12 202 LYS A CA 1
ATOM 1582 C C . LYS A 1 202 ? 5.124 -13.828 -7.404 1.00 92.12 202 LYS A C 1
ATOM 1584 O O . LYS A 1 202 ? 5.375 -14.839 -6.754 1.00 92.12 202 LYS A O 1
ATOM 1589 N N . ALA A 1 203 ? 4.996 -12.624 -6.851 1.00 89.31 203 ALA A N 1
ATOM 1590 C CA . ALA A 1 203 ? 5.245 -12.344 -5.439 1.00 89.31 203 ALA A CA 1
ATOM 1591 C C . ALA A 1 203 ? 4.372 -13.198 -4.499 1.00 89.31 203 ALA A C 1
ATOM 1593 O O . ALA A 1 203 ? 4.856 -13.692 -3.485 1.00 89.31 203 ALA A O 1
ATOM 1594 N N . TYR A 1 204 ? 3.099 -13.430 -4.844 1.00 88.56 204 TYR A N 1
ATOM 1595 C CA . TYR A 1 204 ? 2.174 -14.185 -3.985 1.00 88.56 204 TYR A CA 1
ATOM 1596 C C . TYR A 1 204 ? 2.138 -15.694 -4.232 1.00 88.56 204 TYR A C 1
ATOM 1598 O O . TYR A 1 204 ? 1.758 -16.454 -3.343 1.00 88.56 204 TYR A O 1
ATOM 1606 N N . THR A 1 205 ? 2.471 -16.148 -5.440 1.00 90.81 205 THR A N 1
ATOM 1607 C CA . THR A 1 205 ? 2.313 -17.565 -5.820 1.00 90.81 205 THR A CA 1
ATOM 1608 C C . THR A 1 205 ? 3.628 -18.274 -6.119 1.00 90.81 205 THR A C 1
ATOM 1610 O O . THR A 1 205 ? 3.633 -19.498 -6.243 1.00 90.81 205 THR A O 1
ATOM 1613 N N . GLY A 1 206 ? 4.719 -17.524 -6.283 1.00 86.38 206 GLY A N 1
ATOM 1614 C CA . GLY A 1 206 ? 6.003 -18.020 -6.772 1.00 86.38 206 GLY A CA 1
ATOM 1615 C C . GLY A 1 206 ? 6.002 -18.436 -8.247 1.00 86.38 206 GLY A C 1
ATOM 1616 O O . GLY A 1 206 ? 6.996 -18.989 -8.704 1.00 86.38 206 GLY A O 1
ATOM 1617 N N . LYS A 1 207 ? 4.906 -18.214 -8.986 1.00 80.62 207 LYS A N 1
ATOM 1618 C CA . LYS A 1 207 ? 4.749 -18.654 -10.379 1.00 80.62 207 LYS A CA 1
ATOM 1619 C C . LYS A 1 207 ? 4.656 -17.475 -11.335 1.00 80.62 207 LYS A C 1
ATOM 1621 O O . LYS A 1 207 ? 3.872 -16.552 -11.102 1.00 80.62 207 LYS A O 1
ATOM 1626 N N . ASP A 1 208 ? 5.386 -17.582 -12.438 1.00 79.44 208 ASP A N 1
ATOM 1627 C CA . ASP A 1 208 ? 5.272 -16.686 -13.587 1.00 79.44 208 ASP A CA 1
ATOM 1628 C C . ASP A 1 208 ? 4.021 -17.016 -14.435 1.00 79.44 208 ASP A C 1
ATOM 1630 O O . ASP A 1 208 ? 3.306 -17.994 -14.197 1.00 79.44 208 ASP A O 1
ATOM 1634 N N . THR A 1 209 ? 3.728 -16.192 -15.444 1.00 72.62 209 THR A N 1
ATOM 1635 C CA . THR A 1 209 ? 2.592 -16.390 -16.370 1.00 72.62 209 THR A CA 1
ATOM 1636 C C . THR A 1 209 ? 2.876 -17.373 -17.508 1.00 72.62 209 THR A C 1
ATOM 1638 O O . THR A 1 209 ? 1.962 -17.729 -18.249 1.00 72.62 209 THR A O 1
ATOM 1641 N N . SER A 1 210 ? 4.117 -17.847 -17.645 1.00 63.28 210 SER A N 1
ATOM 1642 C CA . SER A 1 210 ? 4.550 -18.760 -18.710 1.00 63.28 210 SER A CA 1
ATOM 1643 C C . SER A 1 210 ? 4.180 -20.234 -18.477 1.00 63.28 210 SER A C 1
ATOM 1645 O O . SER A 1 210 ? 4.288 -21.032 -19.407 1.00 63.28 210 SER A O 1
ATOM 1647 N N . GLU A 1 211 ? 3.718 -20.610 -17.277 1.00 49.22 211 GLU A N 1
ATOM 1648 C CA . GLU A 1 211 ? 3.469 -22.016 -16.907 1.00 49.22 211 GLU A CA 1
ATOM 1649 C C . GLU A 1 211 ? 2.087 -22.572 -17.309 1.00 49.22 211 GLU A C 1
ATOM 1651 O O . GLU A 1 211 ? 1.851 -23.769 -17.168 1.00 49.22 211 GLU A O 1
ATOM 1656 N N . GLU A 1 212 ? 1.176 -21.769 -17.865 1.00 44.47 212 GLU A N 1
ATOM 1657 C CA . GLU A 1 212 ? -0.147 -22.245 -18.308 1.00 44.47 212 GLU A CA 1
ATOM 1658 C C . GLU A 1 212 ? -0.234 -22.366 -19.836 1.00 44.47 212 GLU A C 1
ATOM 1660 O O . GLU A 1 212 ? -0.972 -21.657 -20.517 1.00 44.47 212 GLU A O 1
ATOM 1665 N N . LYS A 1 213 ? 0.509 -23.325 -20.397 1.00 35.28 213 LYS A N 1
ATOM 1666 C CA . LYS A 1 213 ? 0.068 -24.020 -21.616 1.00 35.28 213 LYS A CA 1
ATOM 1667 C C . LYS A 1 213 ? -0.364 -25.423 -21.222 1.00 35.28 213 LYS A C 1
ATOM 1669 O O . LYS A 1 213 ? 0.458 -26.330 -21.119 1.00 35.28 213 LYS A O 1
ATOM 1674 N N . ASP A 1 214 ? -1.658 -25.572 -20.972 1.00 33.41 214 ASP A N 1
ATOM 1675 C CA . ASP A 1 214 ? -2.262 -26.864 -20.691 1.00 33.41 214 ASP A CA 1
ATOM 1676 C C . ASP A 1 214 ? -2.207 -27.780 -21.933 1.00 33.41 214 ASP A C 1
ATOM 1678 O O . ASP A 1 214 ? -2.553 -27.397 -23.051 1.00 33.41 214 ASP A O 1
ATOM 1682 N N . SER A 1 215 ? -1.677 -28.970 -21.668 1.00 30.25 215 SER A N 1
ATOM 1683 C CA . SER A 1 215 ? -1.741 -30.257 -22.362 1.00 30.25 215 SER A CA 1
ATOM 1684 C C . SER A 1 215 ? -2.291 -30.354 -23.802 1.00 30.25 215 SER A C 1
ATOM 1686 O O . SER A 1 215 ? -3.494 -30.397 -24.054 1.00 30.25 215 SER A O 1
ATOM 1688 N N . GLN A 1 216 ? -1.389 -30.682 -24.736 1.00 27.08 216 GLN A N 1
ATOM 1689 C CA . GLN A 1 216 ? -1.664 -31.733 -25.721 1.00 27.08 216 GLN A CA 1
ATOM 1690 C C . GLN A 1 216 ? -0.436 -32.628 -25.930 1.00 27.08 216 GLN A C 1
ATOM 1692 O O . GLN A 1 216 ? 0.643 -32.194 -26.318 1.00 27.08 216 GLN A O 1
ATOM 1697 N N . ASP A 1 217 ? -0.663 -33.894 -25.604 1.00 26.41 217 ASP A N 1
ATOM 1698 C CA . ASP A 1 217 ? 0.184 -35.072 -25.730 1.00 26.41 217 ASP A CA 1
ATOM 1699 C C . ASP A 1 217 ? 0.906 -35.172 -27.088 1.00 26.41 217 ASP A C 1
ATOM 1701 O O . ASP A 1 217 ? 0.279 -35.079 -28.140 1.00 26.41 217 ASP A O 1
ATOM 1705 N N . THR A 1 218 ? 2.221 -35.406 -27.073 1.00 23.81 218 THR A N 1
ATOM 1706 C CA . THR A 1 218 ? 2.837 -36.494 -27.851 1.00 23.81 218 THR A CA 1
ATOM 1707 C C . THR A 1 218 ? 4.249 -36.800 -27.347 1.00 23.81 218 THR A C 1
ATOM 1709 O O . THR A 1 218 ? 5.121 -35.945 -27.217 1.00 23.81 218 THR A O 1
ATOM 1712 N N . SER A 1 219 ? 4.447 -38.084 -27.070 1.00 24.59 219 SER A N 1
ATOM 1713 C CA . SER A 1 219 ? 5.670 -38.763 -26.648 1.00 24.59 219 SER A CA 1
ATOM 1714 C C . SER A 1 219 ? 6.886 -38.571 -27.567 1.00 24.59 219 SER A C 1
ATOM 1716 O O . SER A 1 219 ? 6.737 -38.642 -28.787 1.00 24.59 219 SER A O 1
ATOM 1718 N N . GLY A 1 220 ? 8.102 -38.570 -26.998 1.00 22.55 220 GLY A N 1
ATOM 1719 C CA . GLY A 1 220 ? 9.295 -38.974 -27.753 1.00 22.55 220 GLY A CA 1
ATOM 1720 C C . GLY A 1 220 ? 10.671 -38.609 -27.182 1.00 22.55 220 GLY A C 1
ATOM 1721 O O . GLY A 1 220 ? 11.247 -37.616 -27.588 1.00 22.55 220 GLY A O 1
ATOM 1722 N N . SER A 1 221 ? 11.240 -39.527 -26.391 1.00 21.67 221 SER A N 1
ATOM 1723 C CA . SER A 1 221 ? 12.660 -39.945 -26.414 1.00 21.67 221 SER A CA 1
ATOM 1724 C C . SER A 1 221 ? 13.798 -39.026 -25.902 1.00 21.67 221 SER A C 1
ATOM 1726 O O . SER A 1 221 ? 14.212 -38.081 -26.555 1.00 21.67 221 SER A O 1
ATOM 1728 N N . SER A 1 222 ? 14.445 -39.535 -24.842 1.00 21.19 222 SER A N 1
ATOM 1729 C CA . SER A 1 222 ? 15.906 -39.711 -24.667 1.00 21.19 222 SER A CA 1
ATOM 1730 C C . SER A 1 222 ? 16.830 -38.530 -24.338 1.00 21.19 222 SER A C 1
ATOM 1732 O O . SER A 1 222 ? 16.996 -37.582 -25.093 1.00 21.19 222 SER A O 1
ATOM 1734 N N . GLU A 1 223 ? 17.564 -38.733 -23.238 1.00 27.53 223 GLU A N 1
ATOM 1735 C CA . GLU A 1 223 ? 18.758 -38.017 -22.778 1.00 27.53 223 GLU A CA 1
ATOM 1736 C C . GLU A 1 223 ? 19.824 -37.787 -23.865 1.00 27.53 223 GLU A C 1
ATOM 1738 O O . GLU A 1 223 ? 20.158 -38.706 -24.619 1.00 27.53 223 GLU A O 1
ATOM 1743 N N . LYS A 1 224 ? 20.485 -36.619 -23.816 1.00 20.44 224 LYS A N 1
ATOM 1744 C CA . LYS A 1 224 ? 21.955 -36.528 -23.853 1.00 20.44 224 LYS A CA 1
ATOM 1745 C C . LYS A 1 224 ? 22.467 -35.146 -23.449 1.00 20.44 224 LYS A C 1
ATOM 1747 O O . LYS A 1 224 ? 22.059 -34.124 -23.985 1.00 20.44 224 LYS A O 1
ATOM 1752 N N . THR A 1 225 ? 23.425 -35.172 -22.534 1.00 25.52 225 THR A N 1
ATOM 1753 C CA . THR A 1 225 ? 24.406 -34.127 -22.248 1.00 25.52 225 THR A CA 1
ATOM 1754 C C . THR A 1 225 ? 25.214 -33.755 -23.495 1.00 25.52 225 THR A C 1
ATOM 1756 O O . THR A 1 225 ? 25.664 -34.634 -24.233 1.00 25.52 225 THR A O 1
ATOM 1759 N N . ALA A 1 226 ? 25.472 -32.459 -23.673 1.00 21.28 226 ALA A N 1
ATOM 1760 C CA . ALA A 1 226 ? 26.584 -31.948 -24.467 1.00 21.28 226 ALA A CA 1
ATOM 1761 C C . ALA A 1 226 ? 27.082 -30.629 -23.856 1.00 21.28 226 ALA A C 1
ATOM 1763 O O . ALA A 1 226 ? 26.358 -29.639 -23.819 1.00 21.28 226 ALA A O 1
ATOM 1764 N N . GLU A 1 227 ? 28.324 -30.635 -23.369 1.00 26.62 227 GLU A N 1
ATOM 1765 C CA . GLU A 1 227 ? 29.130 -29.421 -23.247 1.00 26.62 227 GLU A CA 1
ATOM 1766 C C . GLU A 1 227 ? 29.544 -28.961 -24.651 1.00 26.62 227 GLU A C 1
ATOM 1768 O O . GLU A 1 227 ? 30.006 -29.773 -25.457 1.00 26.62 227 GLU A O 1
ATOM 1773 N N . LEU A 1 228 ? 29.481 -27.653 -24.900 1.00 23.45 228 LEU A N 1
ATOM 1774 C CA . LEU A 1 228 ? 30.302 -26.973 -25.900 1.00 23.45 228 LEU A CA 1
ATOM 1775 C C . LEU A 1 228 ? 30.916 -25.726 -25.254 1.00 23.45 228 LEU A C 1
ATOM 1777 O O . LEU A 1 228 ? 30.211 -24.843 -24.774 1.00 23.45 228 LEU A O 1
ATOM 1781 N N . LYS A 1 229 ? 32.252 -25.687 -25.232 1.00 28.69 229 LYS A N 1
ATOM 1782 C CA . LYS A 1 229 ? 33.075 -24.507 -24.947 1.00 28.69 229 LYS A CA 1
ATOM 1783 C C . LYS A 1 229 ? 33.610 -23.939 -26.260 1.00 28.69 229 LYS A C 1
ATOM 1785 O O . LYS A 1 229 ? 34.269 -24.681 -26.980 1.00 28.69 229 LYS A O 1
ATOM 1790 N N . SER A 1 230 ? 33.427 -22.636 -26.463 1.00 27.47 230 SER A N 1
ATOM 1791 C CA . SER A 1 230 ? 34.384 -21.627 -26.976 1.00 27.47 230 SER A CA 1
ATOM 1792 C C . SER A 1 230 ? 33.533 -20.432 -27.426 1.00 27.47 230 SER A C 1
ATOM 1794 O O . SER A 1 230 ? 32.663 -20.623 -28.259 1.00 27.47 230 SER A O 1
ATOM 1796 N N . GLY A 1 231 ? 33.630 -19.225 -26.881 1.00 34.28 231 GLY A N 1
ATOM 1797 C CA . GLY A 1 231 ? 34.855 -18.502 -26.573 1.00 34.28 231 GLY A CA 1
ATOM 1798 C C . GLY A 1 231 ? 35.127 -17.502 -27.695 1.00 34.28 231 GLY A C 1
ATOM 1799 O O . GLY A 1 231 ? 36.014 -17.754 -28.494 1.00 34.28 231 GLY A O 1
ATOM 1800 N N . ASP A 1 232 ? 34.323 -16.442 -27.747 1.00 37.88 232 ASP A N 1
ATOM 1801 C CA . ASP A 1 232 ? 34.698 -15.061 -28.076 1.00 37.88 232 ASP A CA 1
ATOM 1802 C C . ASP A 1 232 ? 33.552 -14.193 -27.524 1.00 37.88 232 ASP A C 1
ATOM 1804 O O . ASP A 1 232 ? 32.386 -14.468 -27.791 1.00 37.88 232 ASP A O 1
ATOM 1808 N N . ASN A 1 233 ? 33.854 -13.255 -26.620 1.00 60.00 233 ASN A N 1
ATOM 1809 C CA . ASN A 1 233 ? 32.846 -12.522 -25.842 1.00 60.00 233 ASN A CA 1
ATOM 1810 C C . ASN A 1 233 ? 31.983 -11.637 -26.755 1.00 60.00 233 ASN A C 1
ATOM 1812 O O . ASN A 1 233 ? 32.329 -10.496 -27.044 1.00 60.00 233 ASN A O 1
ATOM 1816 N N . GLU A 1 234 ? 30.831 -12.158 -27.162 1.00 74.12 234 GLU A N 1
ATOM 1817 C CA . GLU A 1 234 ? 29.746 -11.390 -27.777 1.00 74.12 234 GLU A CA 1
ATOM 1818 C C . GLU A 1 234 ? 28.982 -10.541 -26.743 1.00 74.12 234 GLU A C 1
ATOM 1820 O O . GLU A 1 234 ? 28.151 -9.719 -27.115 1.00 74.12 234 GLU A O 1
ATOM 1825 N N . LEU A 1 235 ? 29.283 -10.690 -25.446 1.00 85.19 235 LEU A N 1
ATOM 1826 C CA . LEU A 1 235 ? 28.808 -9.785 -24.406 1.00 85.19 235 LEU A CA 1
ATOM 1827 C C . LEU A 1 235 ? 29.728 -8.558 -24.320 1.00 85.19 235 LEU A C 1
ATOM 1829 O O . LEU A 1 235 ? 30.829 -8.619 -23.770 1.00 85.19 235 LEU A O 1
ATOM 1833 N N . GLU A 1 236 ? 29.275 -7.442 -24.881 1.00 90.88 236 GLU A N 1
ATOM 1834 C CA . GLU A 1 236 ? 29.943 -6.148 -24.777 1.00 90.88 236 GLU A CA 1
ATOM 1835 C C . GLU A 1 236 ? 29.645 -5.506 -23.422 1.00 90.88 236 GLU A C 1
ATOM 1837 O O . GLU A 1 236 ? 28.492 -5.421 -23.001 1.00 90.88 236 GLU A O 1
ATOM 1842 N N . VAL A 1 237 ? 30.691 -4.995 -22.774 1.00 90.62 237 VAL A N 1
ATOM 1843 C CA . VAL A 1 237 ? 30.617 -4.328 -21.475 1.00 90.62 237 VAL A CA 1
ATOM 1844 C C . VAL A 1 237 ? 31.042 -2.874 -21.638 1.00 90.62 237 VAL A C 1
ATOM 1846 O O . VAL A 1 237 ? 32.185 -2.592 -21.993 1.00 90.62 237 VAL A O 1
ATOM 1849 N N . SER A 1 238 ? 30.139 -1.943 -21.347 1.00 90.31 238 SER A N 1
ATOM 1850 C CA . SER A 1 238 ? 30.403 -0.505 -21.373 1.00 90.31 238 SER A CA 1
ATOM 1851 C C . SER A 1 238 ? 30.179 0.082 -19.988 1.00 90.31 238 SER A C 1
ATOM 1853 O O . SER A 1 238 ? 29.079 0.002 -19.450 1.00 90.31 238 SER A O 1
ATOM 1855 N N . LEU A 1 239 ? 31.197 0.728 -19.429 1.00 92.00 239 LEU A N 1
ATOM 1856 C CA . LEU A 1 239 ? 31.106 1.435 -18.157 1.00 92.00 239 LEU A CA 1
ATOM 1857 C C . LEU A 1 239 ? 31.191 2.940 -18.406 1.00 92.00 239 LEU A C 1
ATOM 1859 O O . LEU A 1 239 ? 32.107 3.426 -19.071 1.00 92.00 239 LEU A O 1
ATOM 1863 N N . ARG A 1 240 ? 30.255 3.696 -17.843 1.00 90.81 240 ARG A N 1
ATOM 1864 C CA . ARG A 1 240 ? 30.257 5.155 -17.875 1.00 90.81 240 ARG A CA 1
ATOM 1865 C C . ARG A 1 240 ? 30.443 5.692 -16.468 1.00 90.81 240 ARG A C 1
ATOM 1867 O O . ARG A 1 240 ? 29.663 5.378 -15.578 1.00 90.81 240 ARG A O 1
ATOM 1874 N N . GLN A 1 241 ? 31.429 6.560 -16.281 1.00 91.50 241 GLN A N 1
ATOM 1875 C CA . GLN A 1 241 ? 31.502 7.388 -15.082 1.00 91.50 241 GLN A CA 1
ATOM 1876 C C . GLN A 1 241 ? 30.469 8.513 -15.183 1.00 91.50 241 GLN A C 1
ATOM 1878 O O . GLN A 1 241 ? 30.547 9.345 -16.088 1.00 91.50 241 GLN A O 1
ATOM 1883 N N . SER A 1 242 ? 29.516 8.542 -14.257 1.00 84.81 242 SER A N 1
ATOM 1884 C CA . SER A 1 242 ? 28.367 9.454 -14.333 1.00 84.81 242 SER A CA 1
ATOM 1885 C C . SER A 1 242 ? 28.444 10.610 -13.348 1.00 84.81 242 SER A C 1
ATOM 1887 O O . SER A 1 242 ? 27.929 11.689 -13.635 1.00 84.81 242 SER A O 1
ATOM 1889 N N . ASN A 1 243 ? 29.108 10.421 -12.206 1.00 84.94 243 ASN A N 1
ATOM 1890 C CA . ASN A 1 243 ? 29.290 11.482 -11.220 1.00 84.94 243 ASN A CA 1
ATOM 1891 C C . ASN A 1 243 ? 30.531 11.248 -10.342 1.00 84.94 243 ASN A C 1
ATOM 1893 O O . ASN A 1 243 ? 30.941 10.106 -10.132 1.00 84.94 243 ASN A O 1
ATOM 1897 N N . THR A 1 244 ? 31.096 12.326 -9.792 1.00 90.88 244 THR A N 1
ATOM 1898 C CA . THR A 1 244 ? 32.216 12.284 -8.839 1.00 90.88 244 THR A CA 1
ATOM 1899 C C . THR A 1 244 ? 32.086 13.411 -7.819 1.00 90.88 244 THR A C 1
ATOM 1901 O O . THR A 1 244 ? 31.890 14.566 -8.195 1.00 90.88 244 THR A O 1
ATOM 1904 N N . TRP A 1 245 ? 32.247 13.107 -6.531 1.00 91.94 245 TRP A N 1
ATOM 1905 C CA . TRP A 1 245 ? 32.236 14.114 -5.465 1.00 91.94 245 TRP A CA 1
ATOM 1906 C C . TRP A 1 245 ? 33.166 13.746 -4.308 1.00 91.94 245 TRP A C 1
ATOM 1908 O O . TRP A 1 245 ? 33.675 12.630 -4.223 1.00 91.94 245 TRP A O 1
ATOM 1918 N N . ASN A 1 246 ? 33.395 14.711 -3.416 1.00 92.81 246 ASN A N 1
ATOM 1919 C CA . ASN A 1 246 ? 34.212 14.531 -2.218 1.00 92.81 246 ASN A CA 1
ATOM 1920 C C . ASN A 1 246 ? 33.331 14.610 -0.968 1.00 92.81 246 ASN A C 1
ATOM 1922 O O . ASN A 1 246 ? 32.540 15.544 -0.844 1.00 92.81 246 ASN A O 1
ATOM 1926 N N . SER A 1 247 ? 33.513 13.682 -0.030 1.00 86.38 247 SER A N 1
ATOM 1927 C CA . SER A 1 247 ? 32.940 13.748 1.323 1.00 86.38 247 SER A CA 1
ATOM 1928 C C . SER A 1 247 ? 33.910 13.127 2.318 1.00 86.38 247 SER A C 1
ATOM 1930 O O . SER A 1 247 ? 34.542 12.121 2.010 1.00 86.38 247 SER A O 1
ATOM 1932 N N . ASP A 1 248 ? 34.052 13.732 3.498 1.00 88.81 248 ASP A N 1
ATOM 1933 C CA . ASP A 1 248 ? 34.845 13.184 4.614 1.00 88.81 248 ASP A CA 1
ATOM 1934 C C . ASP A 1 248 ? 36.293 12.810 4.250 1.00 88.81 248 ASP A C 1
ATOM 1936 O O . ASP A 1 248 ? 36.859 11.839 4.748 1.00 88.81 248 ASP A O 1
ATOM 1940 N N . GLY A 1 249 ? 36.906 13.590 3.354 1.00 90.06 249 GLY A N 1
ATOM 1941 C CA . GLY A 1 249 ? 38.276 13.355 2.889 1.00 90.06 249 GLY A CA 1
ATOM 1942 C C . GLY A 1 249 ? 38.426 12.192 1.902 1.00 90.06 249 GLY A C 1
ATOM 1943 O O . GLY A 1 249 ? 39.552 11.861 1.544 1.00 90.06 249 GLY A O 1
ATOM 1944 N N . MET A 1 250 ? 37.317 11.604 1.447 1.00 93.50 250 MET A N 1
ATOM 1945 C CA . MET A 1 250 ? 37.270 10.524 0.462 1.00 93.50 250 MET A CA 1
ATOM 1946 C C . MET A 1 250 ? 36.631 11.001 -0.845 1.00 93.50 250 MET A C 1
ATOM 1948 O O . MET A 1 250 ? 35.840 11.950 -0.863 1.00 93.50 250 MET A O 1
ATOM 1952 N N . VAL A 1 251 ? 36.953 10.309 -1.937 1.00 95.19 251 VAL A N 1
ATOM 1953 C CA . VAL A 1 251 ? 36.358 10.529 -3.259 1.00 95.19 251 VAL A CA 1
ATOM 1954 C C . VAL A 1 251 ? 35.354 9.423 -3.545 1.00 95.19 251 VAL A C 1
ATOM 1956 O O . VAL A 1 251 ? 35.673 8.235 -3.447 1.00 95.19 251 VAL A O 1
ATOM 1959 N N . PHE A 1 252 ? 34.152 9.830 -3.933 1.00 95.44 252 PHE A N 1
ATOM 1960 C CA . PHE A 1 252 ? 33.071 8.956 -4.357 1.00 95.44 252 PHE A CA 1
ATOM 1961 C C . PHE A 1 252 ? 32.906 9.085 -5.862 1.00 95.44 252 PHE A C 1
ATOM 1963 O O . PHE A 1 252 ? 32.945 10.191 -6.404 1.00 95.44 252 PHE A O 1
ATOM 1970 N N . THR A 1 253 ? 32.774 7.964 -6.558 1.00 94.00 253 THR A N 1
ATOM 1971 C CA . THR A 1 253 ? 32.603 7.947 -8.014 1.00 94.00 253 THR A CA 1
ATOM 1972 C C . THR A 1 253 ? 31.508 6.966 -8.384 1.00 94.00 253 THR A C 1
ATOM 1974 O O . THR A 1 253 ? 31.548 5.804 -7.984 1.00 94.00 253 THR A O 1
ATOM 1977 N N . GLN A 1 254 ? 30.523 7.460 -9.125 1.00 93.56 254 GLN A N 1
ATOM 1978 C CA . GLN A 1 254 ? 29.394 6.691 -9.618 1.00 93.56 254 GLN A CA 1
ATOM 1979 C C . GLN A 1 254 ? 29.689 6.161 -11.018 1.00 93.56 254 GLN A C 1
ATOM 1981 O O . GLN A 1 254 ? 30.051 6.936 -11.911 1.00 93.56 254 GLN A O 1
ATOM 1986 N N . PHE A 1 255 ? 29.450 4.868 -11.211 1.00 94.06 255 PHE A N 1
ATOM 1987 C CA . PHE A 1 255 ? 29.546 4.197 -12.495 1.00 94.06 255 PHE A CA 1
ATOM 1988 C C . PHE A 1 255 ? 28.217 3.553 -12.887 1.00 94.06 255 PHE A C 1
ATOM 1990 O O . PHE A 1 255 ? 27.596 2.868 -12.076 1.00 94.06 255 PHE A O 1
ATOM 1997 N N . ASP A 1 256 ? 27.837 3.737 -14.150 1.00 90.19 256 ASP A N 1
ATOM 1998 C CA . ASP A 1 256 ? 26.724 3.043 -14.792 1.00 90.19 256 ASP A CA 1
ATOM 1999 C C . ASP A 1 256 ? 27.297 2.024 -15.785 1.00 90.19 256 ASP A C 1
ATOM 2001 O O . ASP A 1 256 ? 28.129 2.357 -16.633 1.00 90.19 256 ASP A O 1
ATOM 2005 N N . LEU A 1 257 ? 26.866 0.776 -15.676 1.00 91.56 257 LEU A N 1
ATOM 2006 C CA . LEU A 1 257 ? 27.295 -0.356 -16.478 1.00 91.56 257 LEU A CA 1
ATOM 2007 C C . LEU A 1 257 ? 26.184 -0.754 -17.451 1.00 91.56 257 LEU A C 1
ATOM 2009 O O . LEU A 1 257 ? 25.035 -0.979 -17.073 1.00 91.56 257 LEU A O 1
ATOM 2013 N N . THR A 1 258 ? 26.560 -0.896 -18.716 1.00 89.44 258 THR A N 1
ATOM 2014 C CA . THR A 1 258 ? 25.737 -1.480 -19.767 1.00 89.44 258 THR A CA 1
ATOM 2015 C C . THR A 1 258 ? 26.368 -2.772 -20.264 1.00 89.44 258 THR A C 1
ATOM 2017 O O . THR A 1 258 ? 27.544 -2.788 -20.619 1.00 89.44 258 THR A O 1
ATOM 2020 N N . LEU A 1 259 ? 25.573 -3.834 -20.337 1.00 91.25 259 LEU A N 1
ATOM 2021 C CA . LEU A 1 259 ? 25.934 -5.108 -20.953 1.00 91.25 259 LEU A CA 1
ATOM 2022 C C . LEU A 1 259 ? 25.090 -5.285 -22.208 1.00 91.25 259 LEU A C 1
ATOM 2024 O O . LEU A 1 259 ? 23.878 -5.130 -22.123 1.00 91.25 259 LEU A O 1
ATOM 2028 N N . THR A 1 260 ? 25.685 -5.597 -23.355 1.00 91.38 260 THR A N 1
ATOM 2029 C CA . THR A 1 260 ? 24.943 -5.877 -24.597 1.00 91.38 260 THR A CA 1
ATOM 2030 C C . THR A 1 260 ? 25.337 -7.231 -25.142 1.00 91.38 260 THR A C 1
ATOM 2032 O O . THR A 1 260 ? 26.513 -7.475 -25.385 1.00 91.38 260 THR A O 1
ATOM 2035 N N . ASN A 1 261 ? 24.358 -8.108 -25.328 1.00 93.56 261 ASN A N 1
ATOM 2036 C CA . ASN A 1 261 ? 24.577 -9.425 -25.893 1.00 93.56 261 ASN A CA 1
ATOM 2037 C C . ASN A 1 261 ? 24.446 -9.368 -27.419 1.00 93.56 261 ASN A C 1
ATOM 2039 O O . ASN A 1 261 ? 23.343 -9.316 -27.951 1.00 93.56 261 ASN A O 1
ATOM 2043 N N . HIS A 1 262 ? 25.571 -9.411 -28.124 1.00 90.44 262 HIS A N 1
ATOM 2044 C CA . HIS A 1 262 ? 25.619 -9.462 -29.587 1.00 90.44 262 HIS A CA 1
ATOM 2045 C C . HIS A 1 262 ? 25.548 -10.884 -30.152 1.00 90.44 262 HIS A C 1
ATOM 2047 O O . HIS A 1 262 ? 25.609 -11.046 -31.369 1.00 90.44 262 HIS A O 1
ATOM 2053 N N . SER A 1 263 ? 25.425 -11.900 -29.293 1.00 88.44 263 SER A N 1
ATOM 2054 C CA . SER A 1 263 ? 25.332 -13.291 -29.729 1.00 88.44 263 SER A CA 1
ATOM 2055 C C . SER A 1 263 ? 23.956 -13.627 -30.274 1.00 88.44 263 SER A C 1
ATOM 2057 O O . SER A 1 263 ? 22.977 -12.905 -30.065 1.00 88.44 263 SER A O 1
ATOM 2059 N N . ASP A 1 264 ? 23.873 -14.774 -30.941 1.00 89.06 264 ASP A N 1
ATOM 2060 C CA . ASP A 1 264 ? 22.610 -15.369 -31.364 1.00 89.06 264 ASP A CA 1
ATOM 2061 C C . ASP A 1 264 ? 21.961 -16.262 -30.285 1.00 89.06 264 ASP A C 1
ATOM 2063 O O . ASP A 1 264 ? 20.883 -16.812 -30.522 1.00 89.06 264 ASP A O 1
ATOM 2067 N N . GLN A 1 265 ? 22.569 -16.377 -29.094 1.00 87.88 265 GLN A N 1
ATOM 2068 C CA . GLN A 1 265 ? 22.067 -17.164 -27.962 1.00 87.88 265 GLN A CA 1
ATOM 2069 C C . GLN A 1 265 ? 21.831 -16.309 -26.705 1.00 87.88 265 GLN A C 1
ATOM 2071 O O . GLN A 1 265 ? 22.429 -15.254 -26.527 1.00 87.88 265 GLN A O 1
ATOM 2076 N N . PRO A 1 266 ? 20.987 -16.749 -25.760 1.00 85.88 266 PRO A N 1
ATOM 2077 C CA . PRO A 1 266 ? 20.918 -16.114 -24.448 1.00 85.88 266 PRO A CA 1
ATOM 2078 C C . PRO A 1 266 ? 22.218 -16.322 -23.655 1.00 85.88 266 PRO A C 1
ATOM 2080 O O . PRO A 1 266 ? 22.742 -17.435 -23.588 1.00 85.88 266 PRO A O 1
ATOM 2083 N N . VAL A 1 267 ? 22.710 -15.272 -22.995 1.00 88.00 267 VAL A N 1
ATOM 2084 C CA . VAL A 1 267 ? 23.870 -15.345 -22.092 1.00 88.00 267 VAL A CA 1
ATOM 2085 C C . VAL A 1 267 ? 23.388 -15.431 -20.649 1.00 88.00 267 VAL A C 1
ATOM 2087 O O . VAL A 1 267 ? 22.715 -14.523 -20.167 1.00 88.00 267 VAL A O 1
ATOM 2090 N N . THR A 1 268 ? 23.758 -16.503 -19.943 1.00 85.25 268 THR A N 1
ATOM 2091 C CA . THR A 1 268 ? 23.396 -16.734 -18.533 1.00 85.25 268 THR A CA 1
ATOM 2092 C C . THR A 1 268 ? 24.615 -16.840 -17.631 1.00 85.25 268 THR A C 1
ATOM 2094 O O . THR A 1 268 ? 25.651 -17.341 -18.065 1.00 85.25 268 THR A O 1
ATOM 2097 N N . GLY A 1 269 ? 24.477 -16.471 -16.355 1.00 80.19 269 GLY A N 1
ATOM 2098 C CA . GLY A 1 269 ? 25.540 -16.679 -15.360 1.00 80.19 269 GLY A CA 1
ATOM 2099 C C . GLY A 1 269 ? 26.810 -15.872 -15.643 1.00 80.19 269 GLY A C 1
ATOM 2100 O O . GLY A 1 269 ? 27.908 -16.302 -15.291 1.00 80.19 269 GLY A O 1
ATOM 2101 N N . TRP A 1 270 ? 26.658 -14.724 -16.306 1.00 87.38 270 TRP A N 1
ATOM 2102 C CA . TRP A 1 270 ? 27.748 -13.799 -16.582 1.00 87.38 270 TRP A CA 1
ATOM 2103 C C . TRP A 1 270 ? 28.338 -13.241 -15.279 1.00 87.38 270 TRP A C 1
ATOM 2105 O O . TRP A 1 270 ? 27.708 -13.246 -14.221 1.00 87.38 270 TRP A O 1
ATOM 2115 N N . SER A 1 271 ? 29.588 -12.797 -15.340 1.00 90.44 271 SER A N 1
ATOM 2116 C CA . SER A 1 271 ? 30.285 -12.193 -14.209 1.00 90.44 271 SER A CA 1
ATOM 2117 C C . SER A 1 271 ? 31.377 -11.301 -14.765 1.00 90.44 271 SER A C 1
ATOM 2119 O O . SER A 1 271 ? 32.360 -11.800 -15.307 1.00 90.44 271 SER A O 1
ATOM 2121 N N . GLU A 1 272 ? 31.228 -9.998 -14.577 1.00 91.94 272 GLU A N 1
ATOM 2122 C CA . GLU A 1 272 ? 32.182 -9.016 -15.069 1.00 91.94 272 GLU A CA 1
ATOM 2123 C C . GLU A 1 272 ? 33.137 -8.567 -13.977 1.00 91.94 272 GLU A C 1
ATOM 2125 O O . GLU A 1 272 ? 32.770 -8.420 -12.812 1.00 91.94 272 GLU A O 1
ATOM 2130 N N . VAL A 1 273 ? 34.390 -8.354 -14.364 1.00 93.06 273 VAL A N 1
ATOM 2131 C CA . VAL A 1 273 ? 35.456 -7.936 -13.457 1.00 93.06 273 VAL A CA 1
ATOM 2132 C C . VAL A 1 273 ? 36.055 -6.640 -13.983 1.00 93.06 273 VAL A C 1
ATOM 2134 O O . VAL A 1 273 ? 36.729 -6.617 -15.010 1.00 93.06 273 VAL A O 1
ATOM 2137 N N . LEU A 1 274 ? 35.807 -5.553 -13.260 1.00 93.75 274 LEU A N 1
ATOM 2138 C CA . LEU A 1 274 ? 36.245 -4.205 -13.598 1.00 93.75 274 LEU A CA 1
ATOM 2139 C C . LEU A 1 274 ? 37.478 -3.850 -12.767 1.00 93.75 274 LEU A C 1
ATOM 2141 O O . LEU A 1 274 ? 37.471 -3.973 -11.541 1.00 93.75 274 LEU A O 1
ATOM 2145 N N . ASN A 1 275 ? 38.539 -3.396 -13.430 1.00 92.94 275 ASN A N 1
ATOM 2146 C CA . ASN A 1 275 ? 39.781 -2.997 -12.778 1.00 92.94 275 ASN A CA 1
ATOM 2147 C C . ASN A 1 275 ? 39.857 -1.477 -12.681 1.00 92.94 275 ASN A C 1
ATOM 2149 O O . ASN A 1 275 ? 39.581 -0.778 -13.650 1.00 92.94 275 ASN A O 1
ATOM 2153 N N . PHE A 1 276 ? 40.308 -0.970 -11.538 1.00 93.56 276 PHE A N 1
ATOM 2154 C CA . PHE A 1 276 ? 40.461 0.461 -11.300 1.00 93.56 276 PHE A CA 1
ATOM 2155 C C . PHE A 1 276 ? 41.919 0.856 -11.045 1.00 93.56 276 PHE A C 1
ATOM 2157 O O . PHE A 1 276 ? 42.810 0.036 -10.757 1.00 93.56 276 PHE A O 1
ATOM 2164 N N . THR A 1 277 ? 42.189 2.154 -11.177 1.00 93.56 277 THR A N 1
ATOM 2165 C CA . THR A 1 277 ? 43.504 2.753 -10.909 1.00 93.56 277 THR A CA 1
ATOM 2166 C C . THR A 1 277 ? 43.905 2.733 -9.435 1.00 93.56 277 THR A C 1
ATOM 2168 O O . THR A 1 277 ? 45.107 2.722 -9.161 1.00 93.56 277 THR A O 1
ATOM 2171 N N . LYS A 1 278 ? 42.946 2.653 -8.504 1.00 93.50 278 LYS A N 1
ATOM 2172 C CA . LYS A 1 278 ? 43.167 2.610 -7.048 1.00 93.50 278 LYS A CA 1
ATOM 2173 C C . LYS A 1 278 ? 42.310 1.545 -6.374 1.00 93.50 278 LYS A C 1
ATOM 2175 O O . LYS A 1 278 ? 41.390 1.005 -6.982 1.00 93.50 278 LYS A O 1
ATOM 2180 N N . GLU A 1 279 ? 42.622 1.274 -5.110 1.00 95.75 279 GLU A N 1
ATOM 2181 C CA . GLU A 1 279 ? 41.755 0.480 -4.246 1.00 95.75 279 GLU A CA 1
ATOM 2182 C C . GLU A 1 279 ? 40.408 1.175 -4.034 1.00 95.75 279 GLU A C 1
ATOM 2184 O O . GLU A 1 279 ? 40.334 2.396 -3.869 1.00 95.75 279 GLU A O 1
ATOM 2189 N N . VAL A 1 280 ? 39.346 0.377 -4.056 1.00 96.00 280 VAL A N 1
ATOM 2190 C CA . VAL A 1 280 ? 37.963 0.833 -3.967 1.00 96.00 280 VAL A CA 1
ATOM 2191 C C . VAL A 1 280 ? 37.191 -0.011 -2.961 1.00 96.00 280 VAL A C 1
ATOM 2193 O O . VAL A 1 280 ? 37.459 -1.193 -2.763 1.00 96.00 280 VAL A O 1
ATOM 2196 N N . SER A 1 281 ? 36.191 0.605 -2.342 1.00 95.88 281 SER A N 1
ATOM 2197 C CA . SER A 1 281 ? 35.148 -0.081 -1.575 1.00 95.88 281 SER A CA 1
ATOM 2198 C C . SER A 1 281 ? 33.785 0.289 -2.150 1.00 95.88 281 SER A C 1
ATOM 2200 O O . SER A 1 281 ? 33.621 1.413 -2.628 1.00 95.88 281 SER A O 1
ATOM 2202 N N . ILE A 1 282 ? 32.826 -0.640 -2.130 1.00 96.56 282 ILE A N 1
ATOM 2203 C CA . ILE A 1 282 ? 31.448 -0.346 -2.542 1.00 96.56 282 ILE A CA 1
ATOM 2204 C C . ILE A 1 282 ? 30.784 0.472 -1.439 1.00 96.56 282 ILE A C 1
ATOM 2206 O O . ILE A 1 282 ? 30.776 0.060 -0.281 1.00 96.56 282 ILE A O 1
ATOM 2210 N N . ASP A 1 283 ? 30.264 1.634 -1.812 1.00 95.12 283 ASP A N 1
ATOM 2211 C CA . ASP A 1 283 ? 29.436 2.469 -0.946 1.00 95.12 283 ASP A CA 1
ATOM 2212 C C . ASP A 1 283 ? 27.954 2.159 -1.174 1.00 95.12 283 ASP A C 1
ATOM 2214 O O . ASP A 1 283 ? 27.212 1.890 -0.234 1.00 95.12 283 ASP A O 1
ATOM 2218 N N . GLN A 1 284 ? 27.552 2.116 -2.446 1.00 90.00 284 GLN A N 1
ATOM 2219 C CA . GLN A 1 284 ? 26.211 1.741 -2.884 1.00 90.00 284 GLN A CA 1
ATOM 2220 C C . GLN A 1 284 ? 26.289 0.953 -4.191 1.00 90.00 284 GLN A C 1
ATOM 2222 O O . GLN A 1 284 ? 27.208 1.140 -4.989 1.00 90.00 284 GLN A O 1
ATOM 2227 N N . SER A 1 285 ? 25.308 0.096 -4.438 1.00 91.25 285 SER A N 1
ATOM 2228 C CA . SER A 1 285 ? 25.158 -0.647 -5.689 1.00 91.25 285 SER A CA 1
ATOM 2229 C C . SER A 1 285 ? 23.689 -0.926 -5.962 1.00 91.25 285 SER A C 1
ATOM 2231 O O . SER A 1 285 ? 22.913 -1.096 -5.023 1.00 91.25 285 SER A O 1
ATOM 2233 N N . TRP A 1 286 ? 23.312 -1.015 -7.233 1.00 87.06 286 TRP A N 1
ATOM 2234 C CA . TRP A 1 286 ? 21.958 -1.357 -7.662 1.00 87.06 286 TRP A CA 1
ATOM 2235 C C . TRP A 1 286 ? 21.982 -2.244 -8.909 1.00 87.06 286 TRP A C 1
ATOM 2237 O O . TRP A 1 286 ? 22.956 -2.267 -9.666 1.00 87.06 286 TRP A O 1
ATOM 2247 N N . ASN A 1 287 ? 20.894 -2.995 -9.113 1.00 82.69 287 ASN A N 1
ATOM 2248 C CA . ASN A 1 287 ? 20.658 -3.846 -10.286 1.00 82.69 287 ASN A CA 1
ATOM 2249 C C . ASN A 1 287 ? 21.732 -4.925 -10.578 1.00 82.69 287 ASN A C 1
ATOM 2251 O O . ASN A 1 287 ? 21.731 -5.523 -11.657 1.00 82.69 287 ASN A O 1
ATOM 2255 N N . GLY A 1 288 ? 22.594 -5.240 -9.602 1.00 84.94 288 GLY A N 1
ATOM 2256 C CA . GLY A 1 288 ? 23.609 -6.296 -9.662 1.00 84.94 288 GLY A CA 1
ATOM 2257 C C . GLY A 1 288 ? 24.109 -6.719 -8.276 1.00 84.94 288 GLY A C 1
ATOM 2258 O O . GLY A 1 288 ? 23.983 -5.965 -7.311 1.00 84.94 288 GLY A O 1
ATOM 2259 N N . ASP A 1 289 ? 24.693 -7.915 -8.182 1.00 87.31 289 ASP A N 1
ATOM 2260 C CA . ASP A 1 289 ? 25.497 -8.330 -7.024 1.00 87.31 289 ASP A CA 1
ATOM 2261 C C . ASP A 1 289 ? 26.929 -7.828 -7.237 1.00 87.31 289 ASP A C 1
ATOM 2263 O O . ASP A 1 289 ? 27.658 -8.319 -8.106 1.00 87.31 289 ASP A O 1
ATOM 2267 N N . ILE A 1 290 ? 27.291 -6.774 -6.503 1.00 94.31 290 ILE A N 1
ATOM 2268 C CA . ILE A 1 290 ? 28.509 -5.998 -6.732 1.00 94.31 290 ILE A CA 1
ATOM 2269 C C . ILE A 1 290 ? 29.375 -6.032 -5.482 1.00 94.31 290 ILE A C 1
ATOM 2271 O O . ILE A 1 290 ? 28.963 -5.633 -4.396 1.00 94.31 290 ILE A O 1
ATOM 2275 N N . SER A 1 291 ? 30.616 -6.476 -5.648 1.00 92.12 291 SER A N 1
ATOM 2276 C CA . SER A 1 291 ? 31.588 -6.551 -4.559 1.00 92.12 291 SER A CA 1
ATOM 2277 C C . SER A 1 291 ? 32.943 -6.013 -4.995 1.00 92.12 291 SER A C 1
ATOM 2279 O O . SER A 1 291 ? 33.342 -6.153 -6.150 1.00 92.12 291 SER A O 1
ATOM 2281 N N . ALA A 1 292 ? 33.661 -5.391 -4.060 1.00 93.94 292 ALA A N 1
ATOM 2282 C CA . ALA A 1 292 ? 35.002 -4.866 -4.286 1.00 93.94 292 ALA A CA 1
ATOM 2283 C C . ALA A 1 292 ? 36.046 -5.650 -3.485 1.00 93.94 292 ALA A C 1
ATOM 2285 O O . ALA A 1 292 ? 35.828 -6.004 -2.325 1.00 93.94 292 ALA A O 1
ATOM 2286 N N . SER A 1 293 ? 37.204 -5.886 -4.100 1.00 94.88 293 SER A N 1
ATOM 2287 C CA . SER A 1 293 ? 38.388 -6.438 -3.445 1.00 94.88 293 SER A CA 1
ATOM 2288 C C . SER A 1 293 ? 39.640 -5.776 -4.019 1.00 94.88 293 SER A C 1
ATOM 2290 O O . SER A 1 293 ? 39.929 -5.894 -5.211 1.00 94.88 293 SER A O 1
ATOM 2292 N N . GLY A 1 294 ? 40.370 -5.033 -3.181 1.00 95.44 294 GLY A N 1
ATOM 2293 C CA . GLY A 1 294 ? 41.497 -4.216 -3.632 1.00 95.44 294 GLY A CA 1
ATOM 2294 C C . GLY A 1 294 ? 41.050 -3.185 -4.671 1.00 95.44 294 GLY A C 1
ATOM 2295 O O . GLY A 1 294 ? 40.145 -2.394 -4.422 1.00 95.44 294 GLY A O 1
ATOM 2296 N N . ASN A 1 295 ? 41.671 -3.197 -5.849 1.00 95.19 295 ASN A N 1
ATOM 2297 C CA . ASN A 1 295 ? 41.342 -2.307 -6.968 1.00 95.19 295 ASN A CA 1
ATOM 2298 C C . ASN A 1 295 ? 40.388 -2.933 -8.000 1.00 95.19 295 ASN A C 1
ATOM 2300 O O . ASN A 1 295 ? 40.328 -2.471 -9.139 1.00 95.19 295 ASN A O 1
ATOM 2304 N N . THR A 1 296 ? 39.703 -4.013 -7.635 1.00 95.44 296 THR A N 1
ATOM 2305 C CA . THR A 1 296 ? 38.840 -4.778 -8.536 1.00 95.44 296 THR A CA 1
ATOM 2306 C C . THR A 1 296 ? 37.401 -4.752 -8.035 1.00 95.44 296 THR A C 1
ATOM 2308 O O . THR A 1 296 ? 37.162 -4.955 -6.845 1.00 95.44 296 THR A O 1
ATOM 2311 N N . VAL A 1 297 ? 36.443 -4.554 -8.941 1.00 95.88 297 VAL A N 1
ATOM 2312 C CA . VAL A 1 297 ? 35.006 -4.714 -8.682 1.00 95.88 297 VAL A CA 1
ATOM 2313 C C . VAL A 1 297 ? 34.489 -5.886 -9.501 1.00 95.88 297 VAL A C 1
ATOM 2315 O O . VAL A 1 297 ? 34.674 -5.928 -10.713 1.00 95.88 297 VAL A O 1
ATOM 2318 N N . THR A 1 298 ? 33.847 -6.842 -8.837 1.00 95.06 298 THR A N 1
ATOM 2319 C CA . THR A 1 298 ? 33.127 -7.937 -9.491 1.00 95.06 298 THR A CA 1
ATOM 2320 C C . THR A 1 298 ? 31.652 -7.581 -9.551 1.00 95.06 298 THR A C 1
ATOM 2322 O O . THR A 1 298 ? 31.061 -7.279 -8.515 1.00 95.06 298 THR A O 1
ATOM 2325 N N . VAL A 1 299 ? 31.073 -7.640 -10.745 1.00 92.75 299 VAL A N 1
ATOM 2326 C CA . VAL A 1 299 ? 29.653 -7.424 -11.013 1.00 92.75 299 VAL A CA 1
ATOM 2327 C C . VAL A 1 299 ? 29.052 -8.736 -11.489 1.00 92.75 299 VAL A C 1
ATOM 2329 O O . VAL A 1 299 ? 29.480 -9.305 -12.492 1.00 92.75 299 VAL A O 1
ATOM 2332 N N . LYS A 1 300 ? 28.045 -9.214 -10.774 1.00 88.00 300 LYS A N 1
ATOM 2333 C CA . LYS A 1 300 ? 27.253 -10.387 -11.135 1.00 88.00 300 LYS A CA 1
ATOM 2334 C C . LYS A 1 300 ? 25.798 -9.987 -11.355 1.00 88.00 300 LYS A C 1
ATOM 2336 O O . LYS A 1 300 ? 25.358 -8.964 -10.818 1.00 88.00 300 LYS A O 1
ATOM 2341 N N . PRO A 1 301 ? 25.031 -10.788 -12.108 1.00 77.12 301 PRO A N 1
ATOM 2342 C CA . PRO A 1 301 ? 23.611 -10.552 -12.264 1.00 77.12 301 PRO A CA 1
ATOM 2343 C C . PRO A 1 301 ? 22.922 -10.527 -10.904 1.00 77.12 301 PRO A C 1
ATOM 2345 O O . PRO A 1 301 ? 23.073 -11.448 -10.102 1.00 77.12 301 PRO A O 1
ATOM 2348 N N . GLY A 1 302 ? 22.130 -9.480 -10.672 1.00 67.88 302 GLY A N 1
ATOM 2349 C CA . GLY A 1 302 ? 21.073 -9.524 -9.667 1.00 67.88 302 GLY A CA 1
ATOM 2350 C C . GLY A 1 302 ? 19.957 -10.479 -10.109 1.00 67.88 302 GLY A C 1
ATOM 2351 O O . GLY A 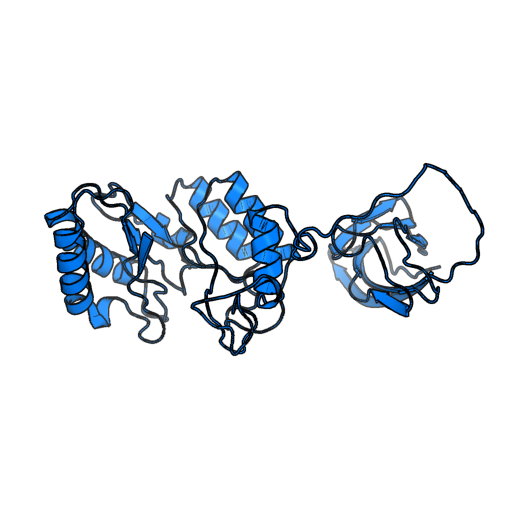1 302 ? 20.009 -11.050 -11.201 1.00 67.88 302 GLY A O 1
ATOM 2352 N N . GLN A 1 303 ? 18.907 -10.627 -9.297 1.00 61.81 303 GLN A N 1
ATOM 2353 C CA . GLN A 1 303 ? 17.818 -11.573 -9.597 1.00 61.81 303 GLN A CA 1
ATOM 2354 C C . GLN A 1 303 ? 17.122 -11.332 -10.953 1.00 61.81 303 GLN A C 1
ATOM 2356 O O . GLN A 1 303 ? 16.611 -12.281 -11.541 1.00 61.81 303 GLN A O 1
ATOM 2361 N N . TYR A 1 304 ? 17.168 -10.103 -11.479 1.00 49.56 304 TYR A N 1
ATOM 2362 C CA . TYR A 1 304 ? 16.440 -9.682 -12.681 1.00 49.56 304 TYR A CA 1
ATOM 2363 C C . TYR A 1 304 ? 17.275 -9.653 -13.977 1.00 49.56 304 TYR A C 1
ATOM 2365 O O . TYR A 1 304 ? 16.713 -9.480 -15.050 1.00 49.56 304 TYR A O 1
ATOM 2373 N N . HIS A 1 305 ? 18.594 -9.892 -13.924 1.00 68.44 305 HIS A N 1
ATOM 2374 C CA . HIS A 1 305 ? 19.478 -9.855 -15.108 1.00 68.44 305 HIS A CA 1
ATOM 2375 C C . HIS 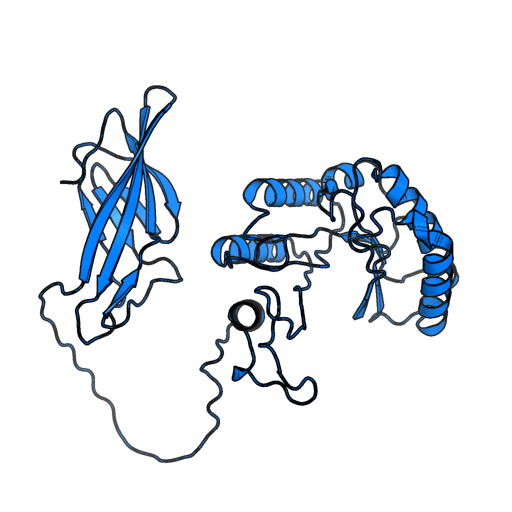A 1 305 ? 20.274 -11.152 -15.318 1.00 68.44 305 HIS A C 1
ATOM 2377 O O . HIS A 1 305 ? 21.298 -11.156 -15.997 1.00 68.44 305 HIS A O 1
ATOM 2383 N N . ALA A 1 306 ? 19.823 -12.270 -14.736 1.00 78.44 306 ALA A N 1
ATOM 2384 C CA . ALA A 1 306 ? 20.523 -13.559 -14.798 1.00 78.44 306 ALA A CA 1
ATOM 2385 C C . ALA A 1 306 ? 20.707 -14.104 -16.224 1.00 78.44 306 ALA A C 1
ATOM 2387 O O . ALA A 1 306 ? 21.639 -14.878 -16.454 1.00 78.44 306 ALA A O 1
ATOM 2388 N N . THR A 1 307 ? 19.837 -13.694 -17.154 1.00 85.25 307 THR A N 1
ATOM 2389 C CA . THR A 1 307 ? 19.893 -14.021 -18.583 1.00 85.25 307 THR A CA 1
ATOM 2390 C C . THR A 1 307 ? 19.762 -12.746 -19.409 1.00 85.25 307 THR A C 1
ATOM 2392 O O . THR A 1 307 ? 18.846 -11.970 -19.161 1.00 85.25 307 THR A O 1
ATOM 2395 N N . ILE A 1 308 ? 20.626 -12.555 -20.405 1.00 86.06 308 ILE A N 1
ATOM 2396 C CA . ILE A 1 308 ? 20.525 -11.475 -21.398 1.00 86.06 308 ILE A CA 1
ATOM 2397 C C . ILE A 1 308 ? 20.213 -12.137 -22.741 1.00 86.06 308 ILE A C 1
ATOM 2399 O O . ILE A 1 308 ? 21.022 -12.939 -23.215 1.00 86.06 308 ILE A O 1
ATOM 2403 N N . GLN A 1 309 ? 19.044 -11.876 -23.338 1.00 89.38 309 GLN A N 1
ATOM 2404 C CA . GLN A 1 309 ? 18.670 -12.533 -24.598 1.00 89.38 309 GLN A CA 1
ATOM 2405 C C . GLN A 1 309 ? 19.551 -12.054 -25.759 1.00 89.38 309 GLN A C 1
ATOM 2407 O O . GLN A 1 309 ? 20.235 -11.034 -25.666 1.00 89.38 309 GLN A O 1
ATOM 2412 N N . ALA A 1 310 ? 19.553 -12.813 -26.853 1.00 91.75 310 ALA A N 1
ATOM 2413 C CA . ALA A 1 310 ? 20.258 -12.452 -28.078 1.00 91.75 310 ALA A CA 1
ATOM 2414 C C . ALA A 1 310 ? 19.825 -11.059 -28.576 1.00 91.75 310 ALA A C 1
ATOM 2416 O O . ALA A 1 310 ? 18.636 -10.805 -28.772 1.00 91.75 310 ALA A O 1
ATOM 2417 N N . GLY A 1 311 ? 20.787 -10.159 -28.782 1.00 87.69 311 GLY A N 1
ATOM 2418 C CA . GLY A 1 311 ? 20.563 -8.785 -29.239 1.00 87.69 311 GLY A CA 1
ATOM 2419 C C . GLY A 1 311 ? 20.101 -7.788 -28.167 1.00 87.69 311 GLY A C 1
ATOM 2420 O O . GLY A 1 311 ? 19.886 -6.621 -28.498 1.00 87.69 311 GLY A O 1
ATOM 2421 N N . GLU A 1 312 ? 19.931 -8.201 -26.907 1.00 90.75 312 GLU A N 1
ATOM 2422 C CA . GLU A 1 312 ? 19.464 -7.314 -25.834 1.00 90.75 312 GLU A CA 1
ATOM 2423 C C . GLU A 1 312 ? 20.597 -6.586 -25.107 1.00 90.75 312 GLU A C 1
ATOM 2425 O O . GLU A 1 312 ? 21.743 -7.039 -25.058 1.00 90.75 312 GLU A O 1
ATOM 2430 N N . SER A 1 313 ? 20.245 -5.459 -24.479 1.00 88.31 313 SER A N 1
ATOM 2431 C CA . SER A 1 313 ? 21.125 -4.737 -23.565 1.00 88.31 313 SER A CA 1
ATOM 2432 C C . SER A 1 313 ? 20.498 -4.581 -22.184 1.00 88.31 313 SER A C 1
ATOM 2434 O O . SER A 1 313 ? 19.343 -4.179 -22.071 1.00 88.31 313 SER A O 1
ATOM 2436 N N . VAL A 1 314 ? 21.305 -4.747 -21.142 1.00 84.81 314 VAL A N 1
ATOM 2437 C CA . VAL A 1 314 ? 21.006 -4.340 -19.765 1.00 84.81 314 VAL A CA 1
ATOM 2438 C C . VAL A 1 314 ? 21.713 -3.015 -19.507 1.00 84.81 314 VAL A C 1
ATOM 2440 O O . VAL A 1 314 ? 22.927 -2.957 -19.675 1.00 84.81 314 VAL A O 1
ATOM 2443 N N . LYS A 1 315 ? 20.990 -1.946 -19.145 1.00 77.44 315 LYS A N 1
ATOM 2444 C CA . LYS A 1 315 ? 21.531 -0.566 -19.111 1.00 77.44 315 LYS A CA 1
ATOM 2445 C C . LYS A 1 315 ? 21.506 0.126 -17.745 1.00 77.44 315 LYS A C 1
ATOM 2447 O O . LYS A 1 315 ? 22.064 1.211 -17.625 1.00 77.44 315 LYS A O 1
ATOM 2452 N N . ASP A 1 316 ? 20.948 -0.526 -16.728 1.00 79.00 316 ASP A N 1
ATOM 2453 C CA . ASP A 1 316 ? 20.692 0.095 -15.423 1.00 79.00 316 ASP A CA 1
ATOM 2454 C C . ASP A 1 316 ? 21.496 -0.522 -14.274 1.00 79.00 316 ASP A C 1
ATOM 2456 O O . ASP A 1 316 ? 21.158 -0.315 -13.114 1.00 79.00 316 ASP A O 1
ATOM 2460 N N . ILE A 1 317 ? 22.562 -1.275 -14.549 1.00 88.75 317 ILE A N 1
ATOM 2461 C CA . ILE A 1 317 ? 23.464 -1.750 -13.490 1.00 88.75 317 ILE A CA 1
ATOM 2462 C C . ILE A 1 317 ? 24.340 -0.580 -13.054 1.00 88.75 317 ILE A C 1
ATOM 2464 O O . ILE A 1 317 ? 24.911 0.097 -13.901 1.00 88.75 317 ILE A O 1
ATOM 2468 N N . GLY A 1 318 ? 24.500 -0.337 -11.758 1.00 92.62 318 GLY A N 1
ATOM 2469 C CA . GLY A 1 318 ? 25.387 0.737 -11.327 1.00 92.62 318 GLY A CA 1
ATOM 2470 C C . GLY A 1 318 ? 25.839 0.630 -9.887 1.00 92.62 318 GLY A C 1
ATOM 2471 O O . GLY A 1 318 ? 25.319 -0.152 -9.089 1.00 92.62 318 GLY A O 1
ATOM 2472 N N . PHE A 1 319 ? 26.891 1.376 -9.580 1.00 96.25 319 PHE A N 1
ATOM 2473 C CA . PHE A 1 319 ? 27.505 1.372 -8.264 1.00 96.25 319 PHE A CA 1
ATOM 2474 C C . PHE A 1 319 ? 28.278 2.657 -7.997 1.00 96.25 319 PHE A C 1
ATOM 2476 O O . PHE A 1 319 ? 28.803 3.309 -8.901 1.00 96.25 319 PHE A O 1
ATOM 2483 N N . ILE A 1 320 ? 28.369 3.000 -6.718 1.00 96.31 320 ILE A N 1
ATOM 2484 C CA . ILE A 1 320 ? 29.202 4.071 -6.194 1.00 96.31 320 ILE A CA 1
ATOM 2485 C C . ILE A 1 320 ? 30.364 3.421 -5.457 1.00 96.31 320 ILE A C 1
ATOM 2487 O O . ILE A 1 320 ? 30.172 2.645 -4.517 1.00 96.31 320 ILE A O 1
ATOM 2491 N N . VAL A 1 321 ? 31.580 3.760 -5.875 1.00 96.12 321 VAL A N 1
ATOM 2492 C CA . VAL A 1 321 ? 32.794 3.383 -5.153 1.00 96.12 321 VAL A CA 1
ATOM 2493 C C . VAL A 1 321 ? 33.315 4.541 -4.324 1.00 96.12 321 VAL A C 1
ATOM 2495 O O . VAL A 1 321 ? 33.256 5.697 -4.743 1.00 96.12 321 VAL A O 1
ATOM 2498 N N . LYS A 1 322 ? 33.902 4.206 -3.179 1.00 96.25 322 LYS A N 1
ATOM 2499 C CA . LYS A 1 322 ? 34.667 5.114 -2.327 1.00 96.25 322 LYS A CA 1
ATOM 2500 C C . LYS A 1 322 ? 36.151 4.764 -2.383 1.00 96.25 322 LYS A C 1
ATOM 2502 O O . LYS A 1 322 ? 36.513 3.592 -2.247 1.00 96.25 322 LYS A O 1
ATOM 2507 N N . SER A 1 323 ? 36.999 5.781 -2.529 1.00 96.06 323 SER A N 1
ATOM 2508 C CA . SER A 1 323 ? 38.462 5.647 -2.586 1.00 96.06 323 SER A CA 1
ATOM 2509 C C . SER A 1 323 ? 39.187 6.896 -2.063 1.00 96.06 323 SER A C 1
ATOM 2511 O O . SER A 1 323 ? 38.569 7.925 -1.788 1.00 96.06 323 SER A O 1
ATOM 2513 N N . ASP A 1 324 ? 40.508 6.805 -1.900 1.00 93.44 324 ASP A N 1
ATOM 2514 C CA . ASP A 1 324 ? 41.371 7.872 -1.366 1.00 93.44 324 ASP A CA 1
ATOM 2515 C C . ASP A 1 324 ? 41.760 8.955 -2.402 1.00 93.44 324 ASP A C 1
ATOM 2517 O O . ASP A 1 324 ? 42.615 9.804 -2.145 1.00 93.44 324 ASP A O 1
ATOM 2521 N N . GLY A 1 325 ? 41.173 8.922 -3.601 1.00 89.69 325 GLY A N 1
ATOM 2522 C CA . GLY A 1 325 ? 41.466 9.838 -4.703 1.00 89.69 325 GLY A CA 1
ATOM 2523 C C . GLY A 1 325 ? 40.625 9.518 -5.939 1.00 89.69 325 GLY A C 1
ATOM 2524 O O . GLY A 1 325 ? 39.845 8.580 -5.923 1.00 89.69 325 GLY A O 1
ATOM 2525 N N . MET A 1 326 ? 40.772 10.271 -7.032 1.00 85.88 326 MET A N 1
ATOM 2526 C CA . MET A 1 326 ? 40.035 9.957 -8.267 1.00 85.88 326 MET A CA 1
ATOM 2527 C C . MET A 1 326 ? 40.395 8.566 -8.803 1.00 85.88 326 MET A C 1
ATOM 2529 O O . MET A 1 326 ? 41.575 8.215 -8.893 1.00 85.88 326 MET A O 1
ATOM 2533 N N . VAL A 1 327 ? 39.367 7.806 -9.176 1.00 86.69 327 VAL A N 1
ATOM 2534 C CA . VAL A 1 327 ? 39.460 6.460 -9.748 1.00 86.69 327 VAL A CA 1
ATOM 2535 C C . VAL A 1 327 ? 39.021 6.470 -11.203 1.00 86.69 327 VAL A C 1
ATOM 2537 O O . VAL A 1 327 ? 38.043 7.116 -11.555 1.00 86.69 327 VAL A O 1
ATOM 2540 N N . GLU A 1 328 ? 39.733 5.716 -12.033 1.00 84.00 328 GLU A N 1
ATOM 2541 C CA . GLU A 1 328 ? 39.418 5.503 -13.448 1.00 84.00 328 GLU A CA 1
ATOM 2542 C C . GLU A 1 328 ? 39.422 3.997 -13.727 1.00 84.00 328 GLU A C 1
ATOM 2544 O O . GLU A 1 328 ? 40.176 3.250 -13.085 1.00 84.00 328 GLU A O 1
ATOM 2549 N N . GLN A 1 329 ? 38.582 3.548 -14.662 1.00 83.81 329 GLN A N 1
ATOM 2550 C CA . GLN A 1 329 ? 38.608 2.166 -15.143 1.00 83.81 329 GLN A CA 1
ATOM 2551 C C . GLN A 1 329 ? 39.868 1.935 -15.995 1.00 83.81 329 GLN A C 1
ATOM 2553 O O . GLN A 1 329 ? 40.228 2.781 -16.813 1.00 83.81 329 GLN A O 1
ATOM 2558 N N . LYS A 1 330 ? 40.531 0.795 -15.786 1.00 73.56 330 LYS A N 1
ATOM 2559 C CA . LYS A 1 330 ? 41.659 0.298 -16.584 1.00 73.56 330 LYS A CA 1
ATOM 2560 C C . LYS A 1 330 ? 41.208 -0.649 -17.684 1.00 73.56 330 LYS A C 1
ATOM 2562 O O . LYS A 1 330 ? 40.273 -1.440 -17.427 1.00 73.56 330 LYS A O 1
#

pLDDT: mean 88.25, std 17.42, range [20.44, 98.81]

Solvent-accessible surface area (backbone atoms only — not comparable to full-atom values): 18191 Å² total; per-residue (Å²): 88,76,50,66,42,76,45,50,95,75,18,44,67,64,80,51,40,69,59,51,31,53,50,44,30,52,52,28,56,74,49,47,85,46,86,61,50,32,40,30,71,28,48,24,26,24,61,97,82,34,40,54,72,56,51,49,57,42,48,57,58,38,48,52,39,28,42,74,51,22,83,71,54,41,35,37,38,42,21,24,63,46,11,66,32,50,58,64,43,61,75,65,66,68,79,84,54,78,52,54,31,36,30,38,44,48,15,22,52,62,48,48,72,66,57,53,50,44,50,52,52,26,48,74,71,65,50,52,56,34,26,74,38,30,38,34,20,25,77,85,48,26,70,59,73,24,65,66,49,30,48,55,51,51,52,52,30,61,75,72,68,40,54,72,35,75,46,36,98,36,36,55,93,43,48,30,16,25,28,36,66,85,57,48,89,94,67,71,52,74,91,34,42,27,73,50,28,44,51,51,44,25,76,78,67,78,43,71,78,82,78,78,73,82,86,80,91,80,89,82,84,82,90,79,91,77,91,85,89,82,93,72,83,40,61,43,79,47,78,41,80,75,48,75,51,78,56,96,88,30,26,38,39,32,37,40,34,30,41,32,26,68,38,94,51,68,50,60,78,63,71,48,77,47,40,41,76,45,55,42,40,72,74,48,68,41,73,37,47,70,49,52,58,58,36,34,37,40,40,30,53,23,96,88,50,44,59,39,47,49,69,35,69,50,69,71,29,32,37,29,35,38,25,89,46,94,71,48,80,105

Secondary structure (DSSP, 8-state):
-EEE---STT--GGGGHHHHHHHHHHHHHHHTT-TT-EEES-S---STT--HHHHHHHHHHHHHHH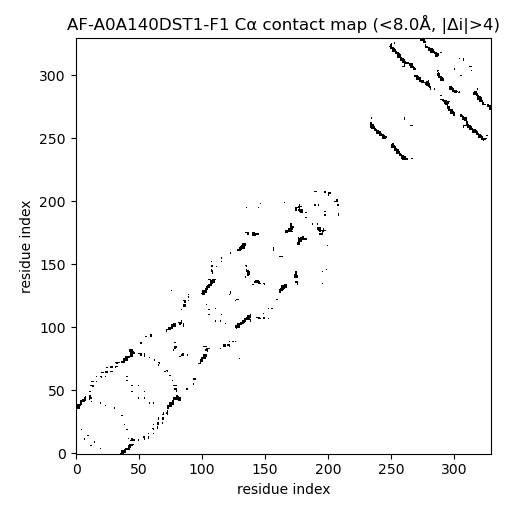HHH-TT-EEEE--HHHHT-HHHHTTSPPTT-TTEEEEEEEETTTS-HHHHHHHHHHHHTT--EEEEEEESS-TTS-S---HHHHHHHHHHHHHTT--EEES----SSSTT-SB-TT--TTS--GGGB-HHHHHHHHHHHS--GGG-----------------------EEEEEEEEEEEEETTEEEEEEEEEEEE-SSS-EES--EEEEBSS--EEEEEESEEEEEETTEEEEEE-TT-SEE-TT-EEEEEEEEEEESS---B-

Organism: NCBI:txid1702221

Radius of gyration: 25.52 Å; Cα contacts (8 Å, |Δi|>4): 632; chains: 1; bounding box: 70×61×55 Å